Protein AF-A0A259D527-F1 (afdb_monomer_lite)

Sequence (284 aa):
MNPSAPEAPAMNPIEKALTARGVKLPPSPVSFNALLRDAGVAKSYVIAMTGRCGSTWLATSLSQIPTAGEPMEYFSEEGLKHYGTVPATGDFKEFIVSIIKAYKTGSTFGFKIDGLRLSWIERLLDFNTGSSDHFPSWVDMRRRNIVKQAMSFARAKKSGLWHLTEGVRPGIPSEDVEVTDESIWREIEAIMRSEIVLDLQHSGSGQNPLRLVYEDLLDSRDQVIFRVLHHVLGRIVPFEKIEDRTRKLQSKGMDPREIRFCAENIERLASVYRQRTSTAIVRS

Structure (mmCIF, N/CA/C/O backbone):
data_AF-A0A259D527-F1
#
_entry.id   AF-A0A259D527-F1
#
loop_
_atom_site.group_PDB
_atom_site.id
_atom_site.type_symbol
_atom_site.label_atom_id
_atom_site.label_alt_id
_atom_site.label_comp_id
_atom_site.label_asym_id
_atom_site.label_entity_id
_atom_site.label_seq_id
_atom_site.pdbx_PDB_ins_code
_atom_site.Cartn_x
_atom_site.Cartn_y
_atom_site.Cartn_z
_atom_site.occupancy
_atom_site.B_iso_or_equiv
_atom_site.auth_seq_id
_atom_site.auth_comp_id
_atom_site.auth_asym_id
_atom_site.auth_atom_id
_atom_site.pdbx_PDB_model_num
ATOM 1 N N . MET A 1 1 ? 32.702 6.657 34.980 1.00 43.84 1 MET A N 1
ATOM 2 C CA . MET A 1 1 ? 32.126 7.086 33.689 1.00 43.84 1 MET A CA 1
ATOM 3 C C . MET A 1 1 ? 30.758 6.444 33.589 1.00 43.84 1 MET A C 1
ATOM 5 O O . MET A 1 1 ? 30.697 5.223 33.579 1.00 43.84 1 MET A O 1
ATOM 9 N N . ASN A 1 2 ? 29.682 7.231 33.634 1.00 38.81 2 ASN A N 1
ATOM 10 C CA . ASN A 1 2 ? 28.346 6.691 33.384 1.00 38.81 2 ASN A CA 1
ATOM 11 C C . ASN A 1 2 ? 28.269 6.280 31.908 1.00 38.81 2 ASN A C 1
ATOM 13 O O . ASN A 1 2 ? 28.657 7.094 31.067 1.00 38.81 2 ASN A O 1
ATOM 17 N N . PRO A 1 3 ? 27.801 5.064 31.577 1.00 47.56 3 PRO A N 1
ATOM 18 C CA . PRO A 1 3 ? 27.471 4.746 30.200 1.00 47.56 3 PRO A CA 1
ATOM 19 C C . PRO A 1 3 ? 26.337 5.686 29.790 1.00 47.56 3 PRO A C 1
ATOM 21 O O . PRO A 1 3 ? 25.282 5.723 30.425 1.00 47.56 3 PRO A O 1
ATOM 24 N N . SER A 1 4 ? 26.598 6.511 28.782 1.00 47.75 4 SER A N 1
ATOM 25 C CA . SER A 1 4 ? 25.594 7.340 28.130 1.00 47.75 4 SER A CA 1
ATOM 26 C C . SER A 1 4 ? 24.418 6.445 27.748 1.00 47.75 4 SER A C 1
ATOM 28 O O . SER A 1 4 ? 24.609 5.402 27.120 1.00 47.75 4 SER A O 1
ATOM 30 N N . ALA A 1 5 ? 23.210 6.832 28.161 1.00 45.28 5 ALA A N 1
ATOM 31 C CA . ALA A 1 5 ? 21.996 6.173 27.706 1.00 45.28 5 ALA A CA 1
ATOM 32 C C . ALA A 1 5 ? 21.995 6.140 26.164 1.00 45.28 5 ALA A C 1
ATOM 34 O O . ALA A 1 5 ? 22.427 7.121 25.551 1.00 45.28 5 ALA A O 1
ATOM 35 N N . PRO A 1 6 ? 21.554 5.037 25.534 1.00 49.03 6 PRO A N 1
ATOM 36 C CA . PRO A 1 6 ? 21.468 4.973 24.083 1.00 49.03 6 PRO A CA 1
ATOM 37 C C . PRO A 1 6 ? 20.585 6.121 23.586 1.00 49.03 6 PRO A C 1
ATOM 39 O O . PRO A 1 6 ? 19.483 6.325 24.101 1.00 49.03 6 PRO A O 1
ATOM 42 N N . GLU A 1 7 ? 21.087 6.893 22.619 1.00 47.44 7 GLU A N 1
ATOM 43 C CA . GLU A 1 7 ? 20.298 7.932 21.960 1.00 47.44 7 GLU A CA 1
ATOM 44 C C . GLU A 1 7 ? 18.995 7.320 21.439 1.00 47.44 7 GLU A C 1
ATOM 46 O O . GLU A 1 7 ? 18.993 6.248 20.826 1.00 47.44 7 GLU A O 1
ATOM 51 N N . ALA A 1 8 ? 17.874 7.992 21.707 1.00 58.41 8 ALA A N 1
ATOM 52 C CA . ALA A 1 8 ? 16.587 7.556 21.194 1.00 58.41 8 ALA A CA 1
ATOM 53 C C . ALA A 1 8 ? 16.658 7.482 19.656 1.00 58.41 8 ALA A C 1
ATOM 55 O O . ALA A 1 8 ? 17.164 8.418 19.026 1.00 58.41 8 ALA A O 1
ATOM 56 N N . PRO A 1 9 ? 16.169 6.396 19.030 1.00 66.25 9 PRO A N 1
ATOM 57 C CA . PRO A 1 9 ? 16.246 6.247 17.586 1.00 66.25 9 PRO A CA 1
ATOM 58 C C . PRO A 1 9 ? 15.539 7.414 16.898 1.00 66.25 9 PRO A C 1
ATOM 60 O O . PRO A 1 9 ? 14.440 7.812 17.292 1.00 66.25 9 PRO A O 1
ATOM 63 N N . ALA A 1 10 ? 16.167 7.947 15.848 1.00 81.88 10 ALA A N 1
ATOM 64 C CA . ALA A 1 10 ? 15.621 9.065 15.095 1.00 81.88 10 ALA A CA 1
ATOM 65 C C . ALA A 1 10 ? 14.174 8.786 14.647 1.00 81.88 10 ALA A C 1
ATOM 67 O O . ALA A 1 10 ? 13.825 7.682 14.205 1.00 81.88 10 ALA A O 1
ATOM 68 N N . MET A 1 11 ? 13.338 9.818 14.766 1.00 86.69 11 MET A N 1
ATOM 69 C CA . MET A 1 11 ? 11.923 9.752 14.421 1.00 86.69 11 MET A CA 1
ATOM 70 C C . MET A 1 11 ? 11.745 9.503 12.919 1.00 86.69 11 MET A C 1
ATOM 72 O O . MET A 1 11 ? 12.324 10.217 12.086 1.00 86.69 11 MET A O 1
ATOM 76 N N . ASN A 1 12 ? 10.937 8.503 12.570 1.00 92.56 12 ASN A N 1
ATOM 77 C CA . ASN A 1 12 ? 10.674 8.151 11.176 1.00 92.56 12 ASN A CA 1
ATOM 78 C C . ASN A 1 12 ? 9.628 9.101 10.536 1.00 92.56 12 ASN A C 1
ATOM 80 O O . ASN A 1 12 ? 8.976 9.875 11.242 1.00 92.56 12 ASN A O 1
ATOM 84 N N . PRO A 1 13 ? 9.460 9.098 9.200 1.00 94.06 13 PRO A N 1
ATOM 85 C CA . PRO A 1 13 ? 8.533 10.010 8.522 1.00 94.06 13 PRO A CA 1
ATOM 86 C C . PRO A 1 13 ? 7.060 9.902 8.958 1.00 94.06 13 PRO A C 1
ATOM 88 O O . PRO A 1 13 ? 6.373 10.921 9.014 1.00 94.06 13 PRO A O 1
ATOM 91 N N . ILE A 1 14 ? 6.580 8.708 9.320 1.00 95.00 14 ILE A N 1
ATOM 92 C CA . ILE A 1 14 ? 5.208 8.485 9.809 1.00 95.00 14 ILE A CA 1
ATOM 93 C C . ILE A 1 14 ? 5.014 9.094 11.201 1.00 95.00 14 ILE A C 1
ATOM 95 O O . ILE A 1 14 ? 4.052 9.826 11.430 1.00 95.00 14 ILE A O 1
ATOM 99 N N . GLU A 1 15 ? 5.951 8.850 12.117 1.00 95.88 15 GLU A N 1
ATOM 100 C CA . GLU A 1 15 ? 5.942 9.432 13.466 1.00 95.88 15 GLU A CA 1
ATOM 101 C C . GLU A 1 15 ? 5.972 10.970 13.413 1.00 95.88 15 GLU A C 1
ATOM 103 O O . GLU A 1 15 ? 5.235 11.640 14.144 1.00 95.88 15 GLU A O 1
ATOM 108 N N . LYS A 1 16 ? 6.764 11.535 12.488 1.00 95.69 16 LYS A N 1
ATOM 109 C CA . LYS A 1 16 ? 6.789 12.980 12.213 1.00 95.69 16 LYS A CA 1
ATOM 110 C C . LYS A 1 16 ? 5.433 13.486 11.722 1.00 95.69 16 LYS A C 1
ATOM 112 O O . LYS A 1 16 ? 4.954 14.497 12.230 1.00 95.69 16 LYS A O 1
ATOM 117 N N . ALA A 1 17 ? 4.808 12.793 10.766 1.00 95.00 17 ALA A N 1
ATOM 118 C CA . ALA A 1 17 ? 3.510 13.184 10.212 1.00 95.00 17 ALA A CA 1
ATOM 119 C C . ALA A 1 17 ? 2.394 13.179 11.275 1.00 95.00 17 ALA A C 1
ATOM 121 O O . ALA A 1 17 ? 1.601 14.116 11.339 1.00 95.00 17 ALA A O 1
ATOM 122 N N . LEU A 1 18 ? 2.368 12.166 12.146 1.00 96.50 18 LEU A N 1
ATOM 123 C CA . LEU A 1 18 ? 1.417 12.065 13.259 1.00 96.50 18 LEU A CA 1
ATOM 124 C C . LEU A 1 18 ? 1.616 13.185 14.287 1.00 96.50 18 LEU A C 1
ATOM 126 O O . LEU A 1 18 ? 0.664 13.880 14.648 1.00 96.50 18 LEU A O 1
ATOM 130 N N . THR A 1 19 ? 2.861 13.403 14.712 1.00 96.19 19 THR A N 1
ATOM 131 C CA . THR A 1 19 ? 3.193 14.430 15.711 1.00 96.19 19 THR A CA 1
ATOM 132 C C . THR A 1 19 ? 2.876 15.832 15.192 1.00 96.19 19 THR A C 1
ATOM 134 O O . THR A 1 19 ? 2.328 16.651 15.927 1.00 96.19 19 THR A O 1
ATOM 137 N N . ALA A 1 20 ? 3.132 16.102 13.906 1.00 95.75 20 ALA A N 1
ATOM 138 C CA . ALA A 1 20 ? 2.793 17.374 13.266 1.00 95.75 20 ALA A CA 1
ATOM 139 C C . ALA A 1 20 ? 1.283 17.678 13.272 1.00 95.75 20 ALA A C 1
ATOM 141 O O . ALA A 1 20 ? 0.892 18.839 13.180 1.00 95.75 20 ALA A O 1
ATOM 142 N N . ARG A 1 21 ? 0.432 16.654 13.409 1.00 95.38 21 ARG A N 1
ATOM 143 C CA . ARG A 1 21 ? -1.022 16.802 13.565 1.00 95.38 21 ARG A CA 1
ATOM 144 C C . ARG A 1 21 ? -1.494 16.848 15.018 1.00 95.38 21 ARG A C 1
ATOM 146 O O . ARG A 1 21 ? -2.692 16.968 15.246 1.00 95.38 21 ARG A O 1
ATOM 153 N N . GLY A 1 22 ? -0.588 16.747 15.989 1.00 96.69 22 GLY A N 1
ATOM 154 C CA . GLY A 1 22 ? -0.928 16.711 17.413 1.00 96.69 22 GLY A CA 1
ATOM 155 C C . GLY A 1 22 ? -1.338 15.330 17.932 1.00 96.69 22 GLY A C 1
ATOM 156 O O . GLY A 1 22 ? -1.898 15.238 19.023 1.00 96.69 22 GLY A O 1
ATOM 157 N N . VAL A 1 23 ? -1.061 14.254 17.186 1.00 97.69 23 VAL A N 1
ATOM 158 C CA . VAL A 1 23 ? -1.270 12.883 17.673 1.00 97.69 23 VAL A CA 1
ATOM 159 C C . VAL A 1 23 ? -0.121 12.496 18.607 1.00 97.69 23 VAL A C 1
ATOM 161 O O . VAL A 1 23 ? 1.052 12.593 18.246 1.00 97.69 23 VAL A O 1
ATOM 164 N N . LYS A 1 24 ? -0.457 12.038 19.813 1.00 97.75 24 LYS A N 1
ATOM 165 C CA . LYS A 1 24 ? 0.486 11.544 20.820 1.00 97.75 24 LYS A CA 1
ATOM 166 C C . LYS A 1 24 ? 0.856 10.104 20.499 1.00 97.75 24 LYS A C 1
ATOM 168 O O . LYS A 1 24 ? -0.000 9.226 20.542 1.00 97.75 24 LYS A O 1
ATOM 173 N N . LEU A 1 25 ? 2.125 9.863 20.188 1.00 97.19 25 LEU A N 1
ATOM 174 C CA . LEU A 1 25 ? 2.609 8.527 19.848 1.00 97.19 25 LEU A CA 1
ATOM 175 C C . LEU A 1 25 ? 2.497 7.580 21.059 1.00 97.19 25 LEU A C 1
ATOM 177 O O . LEU A 1 25 ? 2.797 7.997 22.183 1.00 97.19 25 LEU A O 1
ATOM 181 N N . PRO A 1 26 ? 2.072 6.321 20.861 1.00 96.38 26 PRO A N 1
ATOM 182 C CA . PRO A 1 26 ? 2.016 5.349 21.940 1.00 96.38 26 PRO A CA 1
ATOM 183 C C . PRO A 1 26 ? 3.439 4.968 22.400 1.00 96.38 26 PRO A C 1
ATOM 185 O O . PRO A 1 26 ? 4.368 4.973 21.591 1.00 96.38 26 PRO A O 1
ATOM 188 N N . PRO A 1 27 ? 3.634 4.605 23.682 1.00 93.75 27 PRO A N 1
ATOM 189 C CA . PRO A 1 27 ? 4.947 4.213 24.209 1.00 93.75 27 PRO A CA 1
ATOM 190 C C . PRO A 1 27 ? 5.428 2.846 23.691 1.00 93.75 27 PRO A C 1
ATOM 192 O O . PRO A 1 27 ? 6.605 2.516 23.815 1.00 93.75 27 PRO A O 1
ATOM 195 N N . SER A 1 28 ? 4.521 2.043 23.135 1.00 94.25 28 SER A N 1
ATOM 196 C CA . SER A 1 28 ? 4.783 0.747 22.512 1.00 94.25 28 SER A CA 1
ATOM 197 C C . SER A 1 28 ? 3.765 0.489 21.391 1.00 94.25 28 SER A C 1
ATOM 199 O O . SER A 1 28 ? 2.696 1.111 21.398 1.00 94.25 28 SER A O 1
ATOM 201 N N . PRO A 1 29 ? 4.057 -0.418 20.438 1.00 94.81 29 PRO A N 1
ATOM 202 C CA . PRO A 1 29 ? 3.112 -0.769 19.386 1.00 94.81 29 PRO A CA 1
ATOM 203 C C . PRO A 1 29 ? 1.747 -1.195 19.942 1.00 94.81 29 PRO A C 1
ATOM 205 O O . PRO A 1 29 ? 1.653 -1.996 20.874 1.00 94.81 29 PRO A O 1
ATOM 208 N N . VAL A 1 30 ? 0.677 -0.653 19.364 1.00 94.69 30 VAL A N 1
ATOM 209 C CA . VAL A 1 30 ? -0.704 -0.999 19.715 1.00 94.69 30 VAL A CA 1
ATOM 210 C C . VAL A 1 30 ? -1.187 -2.125 18.807 1.00 94.69 30 VAL A C 1
ATOM 212 O O . VAL A 1 30 ? -1.044 -2.028 17.592 1.00 94.69 30 VAL A O 1
ATOM 215 N N . SER A 1 31 ? -1.818 -3.161 19.372 1.00 93.12 31 SER A N 1
ATOM 216 C CA . SER A 1 31 ? -2.427 -4.244 18.582 1.00 93.12 31 SER A CA 1
ATOM 217 C C . SER A 1 31 ? -3.450 -3.688 17.592 1.00 93.12 31 SER A C 1
ATOM 219 O O . SER A 1 31 ? -4.510 -3.189 17.982 1.00 93.12 31 SER A O 1
ATOM 221 N N . PHE A 1 32 ? -3.153 -3.811 16.301 1.00 93.12 32 PHE A N 1
ATOM 222 C CA . PHE A 1 32 ? -4.040 -3.365 15.234 1.00 93.12 32 PHE A CA 1
ATOM 223 C C . PHE A 1 32 ? -5.347 -4.168 15.227 1.00 93.12 32 PHE A C 1
ATOM 225 O O . PHE A 1 32 ? -6.428 -3.611 15.051 1.00 93.12 32 PHE A O 1
ATOM 232 N N . ASN A 1 33 ? -5.267 -5.464 15.539 1.00 90.19 33 ASN A N 1
ATOM 233 C CA . ASN A 1 33 ? -6.428 -6.346 15.644 1.00 90.19 33 ASN A CA 1
ATOM 234 C C . ASN A 1 33 ? -7.398 -5.939 16.755 1.00 90.19 33 ASN A C 1
ATOM 236 O O . ASN A 1 33 ? -8.610 -6.079 16.587 1.00 90.19 33 ASN A O 1
ATOM 240 N N . ALA A 1 34 ? -6.897 -5.412 17.876 1.00 91.31 34 ALA A N 1
ATOM 241 C CA . ALA A 1 34 ? -7.765 -4.845 18.905 1.00 91.31 34 ALA A CA 1
ATOM 242 C C . ALA A 1 34 ? -8.537 -3.629 18.367 1.00 91.31 34 ALA A C 1
ATOM 244 O O . ALA A 1 34 ? -9.757 -3.587 18.481 1.00 91.31 34 ALA A O 1
ATOM 245 N N . LEU A 1 35 ? -7.852 -2.709 17.677 1.00 94.69 35 LEU A N 1
ATOM 246 C CA . LEU A 1 35 ? -8.478 -1.509 17.106 1.00 94.69 35 LEU A CA 1
ATOM 247 C C . LEU A 1 35 ? -9.533 -1.841 16.041 1.00 94.69 35 LEU A C 1
ATOM 249 O O . LEU A 1 35 ? -10.573 -1.189 15.965 1.00 94.69 35 LEU A O 1
ATOM 253 N N . LEU A 1 36 ? -9.290 -2.871 15.228 1.00 94.12 36 LEU A N 1
ATOM 254 C CA . LEU A 1 36 ? -10.259 -3.364 14.250 1.00 94.12 36 LEU A CA 1
ATOM 255 C C . LEU A 1 36 ? -11.517 -3.920 14.928 1.00 94.12 36 LEU A C 1
ATOM 257 O O . LEU A 1 36 ? -12.629 -3.578 14.519 1.00 94.12 36 LEU A O 1
ATOM 261 N N . ARG A 1 37 ? -11.360 -4.723 15.990 1.00 91.31 37 ARG A N 1
ATOM 262 C CA . ARG A 1 37 ? -12.491 -5.241 16.777 1.00 91.31 37 ARG A CA 1
ATOM 263 C C . ARG A 1 37 ? -13.297 -4.112 17.415 1.00 91.31 37 ARG A C 1
ATOM 265 O O . ARG A 1 37 ? -14.517 -4.095 17.270 1.00 91.31 37 ARG A O 1
ATOM 272 N N . ASP A 1 38 ? -12.624 -3.133 18.014 1.00 92.12 38 ASP A N 1
ATOM 273 C CA . ASP A 1 38 ? -13.261 -1.954 18.621 1.00 92.12 38 ASP A CA 1
ATOM 274 C C . ASP A 1 38 ? -14.041 -1.116 17.588 1.00 92.12 38 ASP A C 1
ATOM 276 O O . ASP A 1 38 ? -15.035 -0.457 17.904 1.00 92.12 38 ASP A O 1
ATOM 280 N N . ALA A 1 39 ? -13.619 -1.157 16.322 1.00 95.56 39 ALA A N 1
ATOM 281 C CA . ALA A 1 39 ? -14.293 -0.502 15.206 1.00 95.56 39 ALA A CA 1
ATOM 282 C C . ALA A 1 39 ? -15.392 -1.358 14.537 1.00 95.56 39 ALA A C 1
ATOM 284 O O . ALA A 1 39 ? -16.008 -0.907 13.564 1.00 95.56 39 ALA A O 1
ATOM 285 N N . GLY A 1 40 ? -15.662 -2.571 15.035 1.00 94.62 40 GLY A N 1
ATOM 286 C CA . GLY A 1 40 ? -16.662 -3.483 14.471 1.00 94.62 40 GLY A CA 1
ATOM 287 C C . GLY A 1 40 ? -16.263 -4.058 13.109 1.00 94.62 40 GLY A C 1
ATOM 288 O O . GLY A 1 40 ? -17.110 -4.229 12.228 1.00 94.62 40 GLY A O 1
ATOM 289 N N . VAL A 1 41 ? -14.967 -4.293 12.900 1.00 94.56 41 VAL A N 1
ATOM 290 C CA . VAL A 1 41 ? -14.423 -4.919 11.692 1.00 94.56 41 VAL A CA 1
ATOM 291 C C . VAL A 1 41 ? -14.327 -6.432 11.896 1.00 94.56 41 VAL A C 1
ATOM 293 O O . VAL A 1 41 ? -13.738 -6.899 12.865 1.00 94.56 41 VAL A O 1
ATOM 296 N N . ALA A 1 42 ? -14.893 -7.197 10.961 1.00 92.19 42 ALA A N 1
ATOM 297 C CA . ALA A 1 42 ? -14.866 -8.664 10.958 1.00 92.19 42 ALA A CA 1
ATOM 298 C C . ALA A 1 42 ? -13.926 -9.239 9.889 1.00 92.19 42 ALA A C 1
ATOM 300 O O . ALA A 1 42 ? -13.438 -10.359 10.022 1.00 92.19 42 ALA A O 1
ATOM 301 N N . LYS A 1 43 ? -13.695 -8.484 8.811 1.00 93.12 43 LYS A N 1
ATOM 302 C CA . LYS A 1 43 ? -12.743 -8.785 7.740 1.00 93.12 43 LYS A CA 1
ATOM 303 C C . LYS A 1 43 ? -11.950 -7.531 7.458 1.00 93.12 43 LYS A C 1
ATOM 305 O O . LYS A 1 43 ? -12.442 -6.423 7.588 1.00 93.12 43 LYS A O 1
ATOM 310 N N . SER A 1 44 ? -10.729 -7.658 7.018 1.00 94.44 44 SER A N 1
ATOM 311 C CA . SER A 1 44 ? -9.941 -6.510 6.600 1.00 94.44 44 SER A CA 1
ATOM 312 C C . SER A 1 44 ? -8.840 -7.034 5.664 1.00 94.44 44 SER A C 1
ATOM 314 O O . SER A 1 44 ? -8.849 -8.215 5.326 1.00 94.44 44 SER A O 1
ATOM 316 N N . TYR A 1 45 ? -7.920 -6.224 5.165 1.00 95.31 45 TYR A N 1
ATOM 317 C CA . TYR A 1 45 ? -6.766 -6.744 4.429 1.00 95.31 45 TYR A CA 1
ATOM 318 C C . TYR A 1 45 ? -5.732 -5.655 4.206 1.00 95.31 45 TYR A C 1
ATOM 320 O O . TYR A 1 45 ? -6.044 -4.461 4.254 1.00 95.31 45 TYR A O 1
ATOM 328 N N . VAL A 1 46 ? -4.514 -6.092 3.902 1.00 95.88 46 VAL A N 1
ATOM 329 C CA . VAL A 1 46 ? -3.432 -5.226 3.441 1.00 95.88 46 VAL A CA 1
ATOM 330 C C . VAL A 1 46 ? -3.123 -5.549 1.988 1.00 95.88 46 VAL A C 1
ATOM 332 O O . VAL A 1 46 ? -2.776 -6.683 1.663 1.00 95.88 46 VAL A O 1
ATOM 335 N N . ILE A 1 47 ? -3.202 -4.552 1.109 1.00 97.69 47 ILE A N 1
ATOM 336 C CA . ILE A 1 47 ? -2.563 -4.613 -0.206 1.00 97.69 47 ILE A CA 1
ATOM 337 C C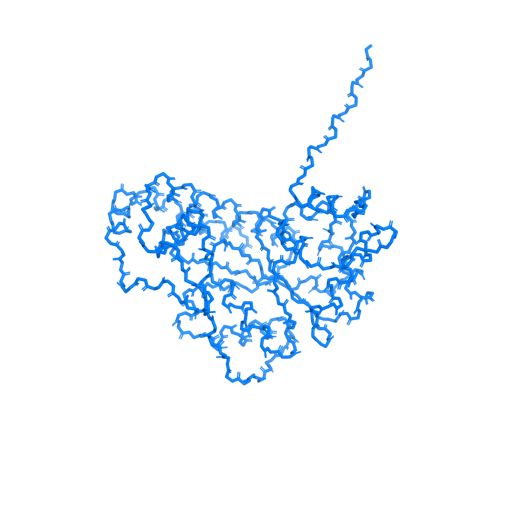 . ILE A 1 47 ? -1.100 -4.200 -0.011 1.00 97.69 47 ILE A C 1
ATOM 339 O O . ILE A 1 47 ? -0.762 -3.012 -0.059 1.00 97.69 47 ILE A O 1
ATOM 343 N N . ALA A 1 48 ? -0.246 -5.189 0.242 1.00 95.88 48 ALA A N 1
ATOM 344 C CA . ALA A 1 48 ? 1.200 -5.031 0.239 1.00 95.88 48 ALA A CA 1
ATOM 345 C C . ALA A 1 48 ? 1.656 -4.749 -1.194 1.00 95.88 48 ALA A C 1
ATOM 347 O O . ALA A 1 48 ? 1.294 -5.461 -2.132 1.00 95.88 48 ALA A O 1
ATOM 348 N N . MET A 1 49 ? 2.392 -3.661 -1.389 1.00 95.75 49 MET A N 1
ATOM 349 C CA . MET A 1 49 ? 2.678 -3.173 -2.732 1.00 95.75 49 MET A CA 1
ATOM 350 C C . MET A 1 49 ? 4.058 -2.548 -2.856 1.00 95.75 49 MET A C 1
ATOM 352 O O . MET A 1 49 ? 4.685 -2.138 -1.890 1.00 95.75 49 MET A O 1
ATOM 356 N N . THR A 1 50 ? 4.513 -2.424 -4.095 1.00 92.75 50 THR A N 1
ATOM 357 C CA . THR A 1 50 ? 5.616 -1.533 -4.451 1.00 92.75 50 THR A CA 1
ATOM 358 C C . THR A 1 50 ? 5.106 -0.421 -5.359 1.00 92.75 50 THR A C 1
ATOM 360 O O . THR A 1 50 ? 4.087 -0.563 -6.045 1.00 92.75 50 THR A O 1
ATOM 363 N N . GLY A 1 51 ? 5.801 0.716 -5.394 1.00 88.62 51 GLY A N 1
ATOM 364 C CA . GLY A 1 51 ? 5.392 1.826 -6.253 1.00 88.62 51 GLY A CA 1
ATOM 365 C C . GLY A 1 51 ? 5.258 1.381 -7.713 1.00 88.62 51 GLY A C 1
ATOM 366 O O . GLY A 1 51 ? 6.123 0.695 -8.254 1.00 88.62 51 GLY A O 1
ATOM 367 N N . ARG A 1 52 ? 4.151 1.766 -8.361 1.00 90.56 52 ARG A N 1
ATOM 368 C CA . ARG A 1 52 ? 3.869 1.492 -9.788 1.00 90.56 52 ARG A CA 1
ATOM 369 C C . ARG A 1 52 ? 3.678 0.010 -10.165 1.00 90.56 52 ARG A C 1
ATOM 371 O O . ARG A 1 52 ? 3.836 -0.349 -11.336 1.00 90.56 52 ARG A O 1
ATOM 378 N N . CYS A 1 53 ? 3.249 -0.825 -9.218 1.00 93.56 53 CYS A N 1
ATOM 379 C CA . CYS A 1 53 ? 2.855 -2.218 -9.471 1.00 93.56 53 CYS A CA 1
ATOM 380 C C . CYS A 1 53 ? 1.382 -2.403 -9.896 1.00 93.56 53 CYS A C 1
ATOM 382 O O . CYS A 1 53 ? 0.962 -3.519 -10.155 1.00 93.56 53 CYS A O 1
ATOM 384 N N . GLY A 1 54 ? 0.580 -1.333 -9.973 1.00 92.81 54 GLY A N 1
ATOM 385 C CA . GLY A 1 54 ? -0.859 -1.418 -10.284 1.00 92.81 54 GLY A CA 1
ATOM 386 C C . GLY A 1 54 ? -1.785 -1.472 -9.064 1.00 92.81 54 GLY A C 1
ATOM 387 O O . GLY A 1 54 ? -3.000 -1.502 -9.240 1.00 92.81 54 GLY A O 1
ATOM 388 N N . SER A 1 55 ? -1.239 -1.391 -7.847 1.00 94.69 55 SER A N 1
ATOM 389 C CA . SER A 1 55 ? -2.009 -1.350 -6.594 1.00 94.69 55 SER A CA 1
ATOM 390 C C . SER A 1 55 ? -3.070 -0.247 -6.551 1.00 94.69 55 SER A C 1
ATOM 392 O O . SER A 1 55 ? -4.127 -0.464 -5.973 1.00 94.69 55 SER A O 1
ATOM 394 N N . THR A 1 56 ? -2.848 0.914 -7.183 1.00 92.88 56 THR A N 1
ATOM 395 C CA . THR A 1 56 ? -3.885 1.959 -7.255 1.00 92.88 56 THR A CA 1
ATOM 396 C C . THR A 1 56 ? -5.104 1.515 -8.044 1.00 92.88 56 THR A C 1
ATOM 398 O O . THR A 1 56 ? -6.200 1.702 -7.542 1.00 92.88 56 THR A O 1
ATOM 401 N N . TRP A 1 57 ? -4.933 0.903 -9.223 1.00 93.25 57 TRP A N 1
ATOM 402 C CA . TRP A 1 57 ? -6.077 0.399 -9.991 1.00 93.25 57 TRP A CA 1
ATOM 403 C C . TRP A 1 57 ? -6.858 -0.634 -9.177 1.00 93.25 57 TRP A C 1
ATOM 405 O O . TRP A 1 57 ? -8.083 -0.552 -9.094 1.00 93.25 57 TRP A O 1
ATOM 415 N N . LEU A 1 58 ? -6.142 -1.561 -8.530 1.00 95.69 58 LEU A N 1
ATOM 416 C CA . LEU A 1 58 ? -6.760 -2.588 -7.696 1.00 95.69 58 LEU A CA 1
ATOM 417 C C . LEU A 1 58 ? -7.553 -1.951 -6.550 1.00 95.69 58 LEU A C 1
ATOM 419 O O . LEU A 1 58 ? -8.725 -2.261 -6.364 1.00 95.69 58 LEU A O 1
ATOM 423 N N . ALA A 1 59 ? -6.940 -1.008 -5.837 1.00 95.94 59 ALA A N 1
ATOM 424 C CA . ALA A 1 59 ? -7.570 -0.308 -4.730 1.00 95.94 59 ALA A CA 1
ATOM 425 C C . ALA A 1 59 ? -8.829 0.470 -5.141 1.00 95.94 59 ALA A C 1
ATOM 427 O O . ALA A 1 59 ? -9.873 0.317 -4.515 1.00 95.94 59 ALA A O 1
ATOM 428 N N . THR A 1 60 ? -8.751 1.252 -6.222 1.00 94.12 60 THR A N 1
ATOM 429 C CA . THR A 1 60 ? -9.894 2.022 -6.744 1.00 94.12 60 THR A CA 1
ATOM 430 C C . THR A 1 60 ? -10.996 1.138 -7.319 1.00 94.12 60 THR A C 1
ATOM 432 O O . THR A 1 60 ? -12.137 1.572 -7.433 1.00 94.12 60 THR A O 1
ATOM 435 N N . SER A 1 61 ? -10.660 -0.086 -7.733 1.00 94.56 61 SER A N 1
ATOM 436 C CA . SER A 1 61 ? -11.646 -1.068 -8.189 1.00 94.56 61 SER A CA 1
ATOM 437 C C . SER A 1 61 ? -12.370 -1.684 -6.995 1.00 94.56 61 SER A C 1
ATOM 439 O O . SER A 1 61 ? -13.592 -1.752 -6.984 1.00 94.56 61 SER A O 1
ATOM 441 N N . LEU A 1 62 ? -11.628 -2.067 -5.952 1.00 95.62 62 LEU A N 1
ATOM 442 C CA . LEU A 1 62 ? -12.199 -2.616 -4.721 1.00 95.62 62 LEU A CA 1
ATOM 443 C C . LEU A 1 62 ? -13.078 -1.596 -3.987 1.00 95.62 62 LEU A C 1
ATOM 445 O O . LEU A 1 62 ? -14.135 -1.976 -3.502 1.00 95.62 62 LEU A O 1
ATOM 449 N N . SER A 1 63 ? -12.721 -0.307 -3.980 1.00 95.38 63 SER A N 1
ATOM 450 C CA . SER A 1 63 ? -13.540 0.741 -3.348 1.00 95.38 63 SER A CA 1
ATOM 451 C C . SER A 1 63 ? -14.912 0.945 -4.003 1.00 95.38 63 SER A C 1
ATOM 453 O O . SER A 1 63 ? -15.785 1.564 -3.407 1.00 95.38 63 SER A O 1
ATOM 455 N N . GLN A 1 64 ? -15.120 0.450 -5.227 1.00 94.19 64 GLN A N 1
ATOM 456 C CA . GLN A 1 64 ? -16.432 0.470 -5.888 1.00 94.19 64 GLN A CA 1
ATOM 457 C C . GLN A 1 64 ? -17.337 -0.679 -5.416 1.00 94.19 64 GLN A C 1
ATOM 459 O O . GLN A 1 64 ? -18.521 -0.701 -5.738 1.00 94.19 64 GLN A O 1
ATOM 464 N N . ILE A 1 65 ? -16.799 -1.638 -4.655 1.00 94.19 65 ILE A N 1
ATOM 465 C CA . ILE A 1 65 ? -17.509 -2.835 -4.208 1.00 94.19 65 ILE A CA 1
ATOM 466 C C . ILE A 1 65 ? -17.941 -2.633 -2.747 1.00 94.19 65 ILE A C 1
ATOM 468 O O . ILE A 1 65 ? -17.086 -2.621 -1.857 1.00 94.19 65 ILE A O 1
ATOM 472 N N . PRO A 1 66 ? -19.253 -2.556 -2.444 1.00 92.56 66 PRO A N 1
ATOM 473 C CA . PRO A 1 66 ? -19.751 -2.179 -1.116 1.00 92.56 66 PRO A CA 1
ATOM 474 C C . PRO A 1 66 ? -19.294 -3.063 0.050 1.00 92.56 66 PRO A C 1
ATOM 476 O O . PRO A 1 66 ? -19.405 -2.661 1.204 1.00 92.56 66 PRO A O 1
ATOM 479 N N . THR A 1 67 ? -18.781 -4.267 -0.201 1.00 92.94 67 THR A N 1
ATOM 480 C CA . THR A 1 67 ? -18.320 -5.203 0.841 1.00 92.94 67 THR A CA 1
ATOM 481 C C . THR A 1 67 ? -16.799 -5.302 0.961 1.00 92.94 67 THR A C 1
ATOM 483 O O . THR A 1 67 ? -16.317 -6.122 1.745 1.00 92.94 67 THR A O 1
ATOM 486 N N . ALA A 1 68 ? -16.039 -4.534 0.177 1.00 94.75 68 ALA A N 1
ATOM 487 C CA . ALA A 1 68 ? -14.586 -4.659 0.083 1.00 94.75 68 ALA A CA 1
ATOM 488 C C . ALA A 1 68 ? -13.810 -3.570 0.844 1.00 94.75 68 ALA A C 1
ATOM 490 O O . ALA A 1 68 ? -12.584 -3.612 0.859 1.00 94.75 68 ALA A O 1
ATOM 491 N N . GLY A 1 69 ? -14.475 -2.625 1.506 1.00 95.31 69 GLY A N 1
ATOM 492 C CA . GLY A 1 69 ? -13.825 -1.457 2.099 1.00 95.31 69 GLY A CA 1
ATOM 493 C C . GLY A 1 69 ? -13.265 -0.499 1.044 1.00 95.31 69 GLY A C 1
ATOM 494 O O . GLY A 1 69 ? -13.365 -0.736 -0.158 1.00 95.31 69 GLY A O 1
ATOM 495 N N . GLU A 1 70 ? -12.614 0.566 1.500 1.00 97.19 70 GLU A N 1
ATOM 496 C CA . GLU A 1 70 ? -11.919 1.510 0.624 1.00 97.19 70 GLU A CA 1
ATOM 497 C C . GLU A 1 70 ? -10.405 1.398 0.856 1.00 97.19 70 GLU A C 1
ATOM 499 O O . GLU A 1 70 ? -9.882 2.015 1.773 1.00 97.19 70 GLU A O 1
ATOM 504 N N . PRO A 1 71 ? -9.646 0.579 0.112 1.00 97.25 71 PRO A N 1
ATOM 505 C CA . PRO A 1 71 ? -8.237 0.327 0.433 1.00 97.25 71 PRO A CA 1
ATOM 506 C C . PRO A 1 71 ? -7.275 1.418 -0.070 1.00 97.25 71 PRO A C 1
ATOM 508 O O . PRO A 1 71 ? -6.599 1.250 -1.084 1.00 97.25 71 PRO A O 1
ATOM 511 N N . MET A 1 72 ? -7.144 2.525 0.662 1.00 96.00 72 MET A N 1
ATOM 512 C CA . MET A 1 72 ? -6.223 3.625 0.322 1.00 96.00 72 MET A CA 1
ATOM 513 C C . MET A 1 72 ? -4.923 3.601 1.153 1.00 96.00 72 MET A C 1
ATOM 515 O O . MET A 1 72 ? -4.731 2.752 2.024 1.00 96.00 72 MET A O 1
ATOM 519 N N . GLU A 1 73 ? -3.985 4.515 0.862 1.00 95.94 73 GLU A N 1
ATOM 520 C CA . GLU A 1 73 ? -2.701 4.672 1.585 1.00 95.94 73 GLU A CA 1
ATOM 521 C C . GLU A 1 73 ? -2.869 5.457 2.895 1.00 95.94 73 GLU A C 1
ATOM 523 O O . GLU A 1 73 ? -2.224 6.487 3.097 1.00 95.94 73 GLU A O 1
ATOM 528 N N . TYR A 1 74 ? -3.738 4.988 3.796 1.00 97.56 74 TYR A N 1
ATOM 529 C CA . TYR A 1 74 ? -4.039 5.687 5.054 1.00 97.56 74 TYR A CA 1
ATOM 530 C C . TYR A 1 74 ? -2.810 5.935 5.927 1.00 97.56 74 TYR A C 1
ATOM 532 O O . TYR A 1 74 ? -2.699 6.987 6.549 1.00 97.56 74 TYR A O 1
ATOM 540 N N . PHE A 1 75 ? -1.877 4.983 5.935 1.00 96.00 75 PHE A N 1
ATOM 541 C CA . PHE A 1 75 ? -0.673 5.000 6.767 1.00 96.00 75 PHE A CA 1
ATOM 542 C C . PHE A 1 75 ? 0.581 5.436 5.992 1.00 96.00 75 PHE A C 1
ATOM 544 O O . PHE A 1 75 ? 1.691 5.025 6.313 1.00 96.00 75 PHE A O 1
ATOM 551 N N . SER A 1 76 ? 0.415 6.251 4.948 1.00 93.81 76 SER A N 1
ATOM 552 C CA . SER A 1 76 ? 1.523 6.983 4.320 1.00 93.81 76 SER A CA 1
ATOM 553 C C . SER A 1 76 ? 1.687 8.363 4.950 1.00 93.81 76 SER A C 1
ATOM 555 O O . SER A 1 76 ? 0.770 8.869 5.589 1.00 93.81 76 SER A O 1
ATOM 557 N N . GLU A 1 77 ? 2.831 9.012 4.754 1.00 91.56 77 GLU A N 1
ATOM 558 C CA . GLU A 1 77 ? 3.064 10.365 5.266 1.00 91.56 77 GLU A CA 1
ATOM 559 C C . GLU A 1 77 ? 2.052 11.367 4.707 1.00 91.56 77 GLU A C 1
ATOM 561 O O . GLU A 1 77 ? 1.584 12.232 5.439 1.00 91.56 77 GLU A O 1
ATOM 566 N N . GLU A 1 78 ? 1.687 11.239 3.428 1.00 89.88 78 GLU A N 1
ATOM 567 C CA . GLU A 1 78 ? 0.634 12.060 2.822 1.00 89.88 78 GLU A CA 1
ATOM 568 C C . GLU A 1 78 ? -0.755 11.632 3.298 1.00 89.88 78 GLU A C 1
ATOM 570 O O . GLU A 1 78 ? -1.574 12.472 3.660 1.00 89.88 78 GLU A O 1
ATOM 575 N N . GLY A 1 79 ? -1.024 10.328 3.378 1.00 93.00 79 GLY A N 1
ATOM 576 C CA . GLY A 1 79 ? -2.300 9.817 3.871 1.00 93.00 79 GLY A CA 1
ATOM 577 C C . GLY A 1 79 ? -2.604 10.296 5.285 1.00 93.00 79 GLY A C 1
ATOM 578 O O . GLY A 1 79 ? -3.689 10.804 5.551 1.00 93.00 79 GLY A O 1
ATOM 579 N N . LEU A 1 80 ? -1.616 10.249 6.172 1.00 93.94 80 LEU A N 1
ATOM 580 C CA . LEU A 1 80 ? -1.745 10.706 7.548 1.00 93.94 80 LEU A CA 1
ATOM 581 C C . LEU A 1 80 ? -1.956 12.213 7.666 1.00 93.94 80 LEU A C 1
ATOM 583 O O . LEU A 1 80 ? -2.391 12.640 8.726 1.00 93.94 80 LEU A O 1
ATOM 587 N N . LYS A 1 81 ? -1.714 13.024 6.628 1.00 90.19 81 LYS A N 1
ATOM 588 C CA . LYS A 1 81 ? -2.106 14.447 6.610 1.00 90.19 81 LYS A CA 1
ATOM 589 C C . LYS A 1 81 ? -3.594 14.642 6.335 1.00 90.19 81 LYS A C 1
ATOM 591 O O . LYS A 1 81 ? -4.174 15.612 6.817 1.00 90.19 81 LYS A O 1
ATOM 596 N N . HIS A 1 82 ? -4.201 13.736 5.571 1.00 91.81 82 HIS A N 1
ATOM 597 C CA . HIS A 1 82 ? -5.551 13.895 5.025 1.00 91.81 82 HIS A CA 1
ATOM 598 C C . HIS A 1 82 ? -6.602 13.008 5.698 1.00 91.81 82 HIS A C 1
ATOM 600 O O . HIS A 1 82 ? -7.774 13.372 5.738 1.00 91.81 82 HIS A O 1
ATOM 606 N N . TYR A 1 83 ? -6.199 11.859 6.239 1.00 95.62 83 TYR A N 1
ATOM 607 C CA . TYR A 1 83 ? -7.101 10.856 6.792 1.00 95.62 83 TYR A CA 1
ATOM 608 C C . TYR A 1 83 ? -7.102 10.849 8.316 1.00 95.62 83 TYR A C 1
ATOM 610 O O . TYR A 1 83 ? -6.088 11.116 8.956 1.00 95.62 83 TYR A O 1
ATOM 618 N N . GLY A 1 84 ? -8.246 10.501 8.898 1.00 94.69 84 GLY A N 1
ATOM 619 C CA . GLY A 1 84 ? -8.423 10.422 10.343 1.00 94.69 84 GLY A CA 1
ATOM 620 C C . GLY A 1 84 ? -8.683 11.776 10.996 1.00 94.69 84 GLY A C 1
ATOM 621 O O . GLY A 1 84 ? -8.210 12.830 10.555 1.00 94.69 84 GLY A O 1
ATOM 622 N N . THR A 1 85 ? -9.440 11.729 12.082 1.00 96.38 85 THR A N 1
ATOM 623 C CA . THR A 1 85 ? -9.765 12.871 12.930 1.00 96.38 85 THR A CA 1
ATOM 624 C C . THR A 1 85 ? -8.873 12.821 14.158 1.00 96.38 85 THR A C 1
ATOM 626 O O . THR A 1 85 ? -8.838 11.814 14.861 1.00 96.38 85 THR A O 1
ATOM 629 N N . VAL A 1 86 ? -8.144 13.906 14.423 1.00 95.44 86 VAL A N 1
ATOM 630 C CA . VAL A 1 86 ? -7.345 14.020 15.647 1.00 95.44 86 VAL A CA 1
ATOM 631 C C . VAL A 1 86 ? -8.298 14.342 16.799 1.00 95.44 86 VAL A C 1
ATOM 633 O O . VAL A 1 86 ? -8.957 15.385 16.745 1.00 95.44 86 VAL A O 1
ATOM 636 N N . PRO A 1 87 ? -8.422 13.472 17.814 1.00 93.06 87 PRO A N 1
ATOM 637 C CA . PRO A 1 87 ? -9.259 13.763 18.972 1.00 93.06 87 PRO A CA 1
ATOM 638 C C . PRO A 1 87 ? -8.643 14.894 19.803 1.00 93.06 87 PRO A C 1
ATOM 640 O O . PRO A 1 87 ? -7.431 15.108 19.776 1.00 93.06 87 PRO A O 1
ATOM 643 N N . ALA A 1 88 ? -9.451 15.584 20.610 1.00 94.25 88 ALA A N 1
ATOM 644 C CA . ALA A 1 88 ? -8.964 16.662 21.482 1.00 94.25 88 ALA A CA 1
ATOM 645 C C . ALA A 1 88 ? -7.873 16.193 22.468 1.00 94.25 88 ALA A C 1
ATOM 647 O O . ALA A 1 88 ? -7.002 16.962 22.868 1.00 94.25 88 ALA A O 1
ATOM 648 N N . THR A 1 89 ? -7.901 14.913 22.842 1.00 94.62 89 THR A N 1
ATOM 649 C CA . THR A 1 89 ? -6.906 14.260 23.703 1.00 94.62 89 THR A CA 1
ATOM 650 C C . THR A 1 89 ? -5.562 14.036 23.002 1.00 94.62 89 THR A C 1
ATOM 652 O O . THR A 1 89 ? -4.541 13.876 23.682 1.00 94.62 89 THR A O 1
ATOM 655 N N . GLY A 1 90 ? -5.552 14.028 21.664 1.00 95.69 90 GLY A N 1
ATOM 656 C CA . GLY A 1 90 ? -4.440 13.594 20.822 1.00 95.69 90 GLY A CA 1
ATOM 657 C C . GLY A 1 90 ? -4.211 12.079 20.831 1.00 95.69 90 GLY A C 1
ATOM 658 O O . GLY A 1 90 ? -3.152 11.643 20.394 1.00 95.69 90 GLY A O 1
ATOM 659 N N . ASP A 1 91 ? -5.137 11.273 21.360 1.00 97.62 91 ASP A N 1
ATOM 660 C CA . ASP A 1 91 ? -4.947 9.828 21.497 1.00 97.62 91 ASP A CA 1
ATOM 661 C C . ASP A 1 91 ? -4.755 9.116 20.143 1.00 97.62 91 ASP A C 1
ATOM 663 O O . ASP A 1 91 ? -5.534 9.273 19.198 1.00 97.62 91 ASP A O 1
ATOM 667 N N . PHE A 1 92 ? -3.695 8.309 20.058 1.00 98.00 92 PHE A N 1
ATOM 668 C CA . PHE A 1 92 ? -3.342 7.571 18.848 1.00 98.00 92 PHE A CA 1
ATOM 669 C C . PHE A 1 92 ? -4.354 6.478 18.497 1.00 98.00 92 PHE A C 1
ATOM 671 O O . PHE A 1 92 ? -4.653 6.287 17.320 1.00 98.00 92 PHE A O 1
ATOM 678 N N . LYS A 1 93 ? -4.904 5.760 19.483 1.00 98.00 93 LYS A N 1
ATOM 679 C CA . LYS A 1 93 ? -5.847 4.664 19.217 1.00 98.00 93 LYS A CA 1
ATOM 680 C C . LYS A 1 93 ? -7.142 5.213 18.639 1.00 98.00 93 LYS A C 1
ATOM 682 O O . LYS A 1 93 ? -7.613 4.708 17.624 1.00 98.00 93 LYS A O 1
ATOM 687 N N . GLU A 1 94 ? -7.669 6.279 19.233 1.00 98.00 94 GLU A N 1
ATOM 688 C CA . GLU A 1 94 ? -8.839 7.002 18.732 1.00 98.00 94 GLU A CA 1
ATOM 689 C C . GLU A 1 94 ? -8.607 7.545 17.316 1.00 98.00 94 GLU A C 1
ATOM 691 O O . GLU A 1 94 ? -9.473 7.390 16.450 1.00 98.00 94 GLU A O 1
ATOM 696 N N . PHE A 1 95 ? -7.420 8.101 17.041 1.00 98.19 95 PHE A N 1
ATOM 697 C CA . PHE A 1 95 ? -7.045 8.542 15.698 1.00 98.19 95 PHE A CA 1
ATOM 698 C C . PHE A 1 95 ? -7.099 7.390 14.679 1.00 98.19 95 PHE A C 1
ATOM 700 O O . PHE A 1 95 ? -7.754 7.515 13.643 1.00 98.19 95 PHE A O 1
ATOM 707 N N . ILE A 1 96 ? -6.480 6.243 14.971 1.00 98.12 96 ILE A N 1
ATOM 708 C CA . ILE A 1 96 ? -6.494 5.080 14.069 1.00 98.12 96 ILE A CA 1
ATOM 709 C C . ILE A 1 96 ? -7.913 4.513 13.908 1.00 98.12 96 ILE A C 1
ATOM 711 O O . ILE A 1 96 ? -8.343 4.234 12.788 1.00 98.12 96 ILE A O 1
ATOM 715 N N . VAL A 1 97 ? -8.684 4.405 14.994 1.00 98.12 97 VAL A N 1
ATOM 716 C CA . VAL A 1 97 ? -10.087 3.961 14.952 1.00 98.12 97 VAL A CA 1
ATOM 717 C C . VAL A 1 97 ? -10.944 4.901 14.101 1.00 98.12 97 VAL A C 1
ATOM 719 O O . VAL A 1 97 ? -11.839 4.429 13.399 1.00 98.12 97 VAL A O 1
ATOM 722 N N . SER A 1 98 ? -10.664 6.209 14.096 1.00 98.00 98 SER A N 1
ATOM 723 C CA . SER A 1 98 ? -11.376 7.164 13.237 1.00 98.00 98 SER A CA 1
ATOM 724 C C . SER A 1 98 ? -11.162 6.879 11.745 1.00 98.00 98 SER A C 1
ATOM 726 O O . SER A 1 98 ? -12.120 6.929 10.976 1.00 98.00 98 SER A O 1
ATOM 728 N N . ILE A 1 99 ? -9.943 6.492 11.342 1.00 98.25 99 ILE A N 1
ATOM 729 C CA . ILE A 1 99 ? -9.638 6.062 9.969 1.00 98.25 99 ILE A CA 1
ATOM 730 C C . ILE A 1 99 ? -10.426 4.792 9.646 1.00 98.25 99 ILE A C 1
ATOM 732 O O . ILE A 1 99 ? -11.125 4.736 8.636 1.00 98.25 99 ILE A O 1
ATOM 736 N N . ILE A 1 100 ? -10.358 3.784 10.520 1.00 98.19 100 ILE A N 1
ATOM 737 C CA . ILE A 1 100 ? -11.034 2.500 10.298 1.00 98.19 100 ILE A CA 1
ATOM 738 C C . ILE A 1 100 ? -12.545 2.704 10.136 1.00 98.19 100 ILE A C 1
ATOM 740 O O . ILE A 1 100 ? -13.147 2.170 9.208 1.00 98.19 100 ILE A O 1
ATOM 744 N N . LYS A 1 101 ? -13.171 3.498 11.011 1.00 97.62 101 LYS A N 1
ATOM 745 C CA . LYS A 1 101 ? -14.615 3.764 10.960 1.00 97.62 101 LYS A CA 1
ATOM 746 C C . LYS A 1 101 ? -15.034 4.545 9.717 1.00 97.62 101 LYS A C 1
ATOM 748 O O . LYS A 1 101 ? -16.113 4.270 9.203 1.00 97.62 101 LYS A O 1
ATOM 753 N N . ALA A 1 102 ? -14.211 5.485 9.254 1.00 97.50 102 ALA A N 1
ATOM 754 C CA . ALA A 1 102 ? -14.516 6.300 8.082 1.00 97.50 102 ALA A CA 1
ATOM 755 C C . ALA A 1 102 ? -14.439 5.513 6.765 1.00 97.50 102 ALA A C 1
ATOM 757 O O . ALA A 1 102 ? -15.206 5.805 5.856 1.00 97.50 102 ALA A O 1
ATOM 758 N N . TYR A 1 103 ? -13.544 4.522 6.672 1.00 97.56 103 TYR A N 1
ATOM 759 C CA . TYR A 1 103 ? -13.199 3.874 5.398 1.00 97.56 103 TYR A CA 1
ATOM 760 C C . TYR A 1 103 ? -13.463 2.363 5.342 1.00 97.56 103 TYR A C 1
ATOM 762 O O . TYR A 1 103 ? -13.147 1.692 4.352 1.00 97.56 103 TYR A O 1
ATOM 770 N N . LYS A 1 104 ? -14.050 1.790 6.398 1.00 96.75 104 LYS A N 1
ATOM 771 C CA . LYS A 1 104 ? -14.638 0.450 6.321 1.00 96.75 104 LYS A CA 1
ATOM 772 C C . LYS A 1 104 ? -15.964 0.512 5.568 1.00 96.75 104 LYS A C 1
ATOM 774 O O . LYS A 1 104 ? -16.735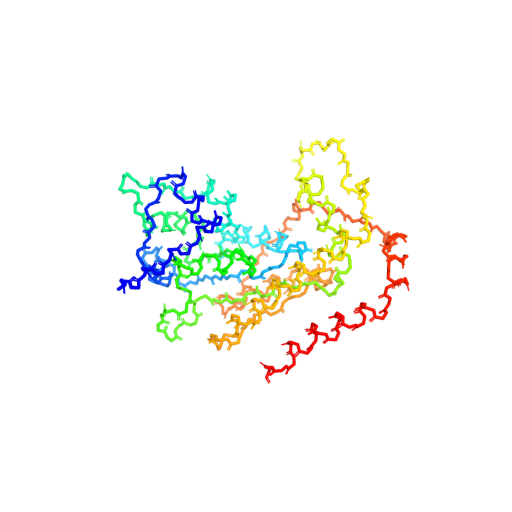 1.451 5.736 1.00 96.75 104 LYS A O 1
ATOM 779 N N . THR A 1 105 ? -16.295 -0.550 4.847 1.00 95.25 105 THR A N 1
ATOM 780 C CA . THR A 1 105 ? -17.646 -0.738 4.309 1.00 95.25 105 THR A CA 1
ATOM 781 C C . THR A 1 105 ? -18.245 -2.015 4.888 1.00 95.25 105 THR A C 1
ATOM 783 O O . THR A 1 105 ? -17.610 -3.072 4.928 1.00 95.25 105 THR A O 1
ATOM 786 N N . GLY A 1 106 ? -19.451 -1.907 5.454 1.00 91.19 106 GLY A N 1
ATOM 787 C CA . GLY A 1 106 ? -20.002 -2.957 6.310 1.00 91.19 106 GLY A CA 1
ATOM 788 C C . GLY A 1 106 ? -19.043 -3.285 7.463 1.00 91.19 106 GLY A C 1
ATOM 789 O O . GLY A 1 106 ? -18.735 -2.425 8.294 1.00 91.19 106 GLY A O 1
ATOM 790 N N . SER A 1 107 ? -18.551 -4.524 7.489 1.00 93.62 107 SER A N 1
ATOM 791 C CA . SER A 1 107 ? -17.563 -5.028 8.450 1.00 93.62 107 SER A CA 1
ATOM 792 C C . SER A 1 107 ? -16.183 -5.284 7.826 1.00 93.62 107 SER A C 1
ATOM 794 O O . SER A 1 107 ? -15.402 -6.035 8.413 1.00 93.62 107 SER A O 1
ATOM 796 N N . THR A 1 108 ? -15.896 -4.718 6.646 1.00 95.94 108 THR A N 1
ATOM 797 C CA . THR A 1 108 ? -14.635 -4.910 5.915 1.00 95.94 108 THR A CA 1
ATOM 798 C C . THR A 1 108 ? -13.784 -3.640 5.903 1.00 95.94 108 THR A C 1
ATOM 800 O O . THR A 1 108 ? -14.269 -2.598 5.470 1.00 95.94 108 THR A O 1
ATOM 803 N N . PHE A 1 109 ? -12.510 -3.714 6.306 1.00 97.44 109 PHE A N 1
ATOM 804 C CA . PHE A 1 109 ? -11.557 -2.591 6.215 1.00 97.44 109 PHE A CA 1
ATOM 805 C C . PHE A 1 109 ? -10.289 -2.951 5.422 1.00 97.44 109 PHE A C 1
ATOM 807 O O . PHE A 1 109 ? -9.487 -3.769 5.853 1.00 97.44 109 PHE A O 1
ATOM 814 N N . GLY A 1 110 ? -10.064 -2.336 4.268 1.00 97.25 110 GLY A N 1
ATOM 815 C CA . GLY A 1 110 ? -8.836 -2.531 3.493 1.00 97.25 110 GLY A CA 1
ATOM 816 C C . GLY A 1 110 ? -7.899 -1.336 3.609 1.00 97.25 110 GLY A C 1
ATOM 817 O O . GLY A 1 110 ? -8.358 -0.214 3.795 1.00 97.25 110 GLY A O 1
ATOM 818 N N . PHE A 1 111 ? -6.598 -1.543 3.429 1.00 98.00 111 PHE A N 1
ATOM 819 C CA . PHE A 1 111 ? -5.652 -0.459 3.144 1.00 98.00 111 PHE A CA 1
ATOM 820 C C . PHE A 1 111 ? -4.495 -0.964 2.284 1.00 98.00 111 PHE A C 1
ATOM 822 O O . PHE A 1 111 ? -4.304 -2.171 2.136 1.00 98.00 111 PHE A O 1
ATOM 829 N N . LYS A 1 112 ? -3.718 -0.052 1.697 1.00 97.12 112 LYS A N 1
ATOM 830 C CA . LYS A 1 112 ? -2.520 -0.402 0.920 1.00 97.12 112 LYS A CA 1
ATOM 831 C C . LYS A 1 112 ? -1.280 0.276 1.494 1.00 97.12 112 LYS A C 1
ATOM 833 O O . LYS A 1 112 ? -1.359 1.407 1.973 1.00 97.12 112 LYS A O 1
ATOM 838 N N . ILE A 1 113 ? -0.145 -0.416 1.457 1.00 95.81 113 ILE A N 1
ATOM 839 C CA . ILE A 1 113 ? 1.113 0.064 2.040 1.00 95.81 113 ILE A CA 1
ATOM 840 C C . ILE A 1 113 ? 2.313 -0.598 1.358 1.00 95.81 113 ILE A C 1
ATOM 842 O O . ILE A 1 113 ? 2.233 -1.753 0.937 1.00 95.81 113 ILE A O 1
ATOM 846 N N . ASP A 1 114 ? 3.422 0.130 1.233 1.00 94.44 114 ASP A N 1
ATOM 847 C CA . ASP A 1 114 ? 4.690 -0.445 0.782 1.00 94.44 114 ASP A CA 1
ATOM 848 C C . ASP A 1 114 ? 5.563 -0.924 1.943 1.00 94.44 114 ASP A C 1
ATOM 850 O O . ASP A 1 114 ? 5.366 -0.519 3.088 1.00 94.44 114 ASP A O 1
ATOM 854 N N . GLY A 1 115 ? 6.550 -1.771 1.642 1.00 91.56 115 GLY A N 1
ATOM 855 C CA . GLY A 1 115 ? 7.400 -2.386 2.663 1.00 91.56 115 GLY A CA 1
ATOM 856 C C . GLY A 1 115 ? 8.145 -1.387 3.555 1.00 91.56 115 GLY A C 1
ATOM 857 O O . GLY A 1 115 ? 8.263 -1.610 4.756 1.00 91.56 115 GLY A O 1
ATOM 858 N N . LEU A 1 116 ? 8.607 -0.253 3.016 1.00 90.06 116 LEU A N 1
ATOM 859 C CA . LEU A 1 116 ? 9.343 0.716 3.829 1.00 90.06 116 LEU A CA 1
ATOM 860 C C . LEU A 1 116 ? 8.397 1.418 4.808 1.00 90.06 116 LEU A C 1
ATOM 862 O O . LEU A 1 116 ? 8.693 1.500 6.000 1.00 90.06 116 LEU A O 1
ATOM 866 N N . ARG A 1 117 ? 7.229 1.857 4.331 1.00 93.12 117 ARG A N 1
ATOM 867 C CA . ARG A 1 117 ? 6.198 2.447 5.195 1.00 93.12 117 ARG A CA 1
ATOM 868 C C . ARG A 1 117 ? 5.662 1.464 6.220 1.00 93.12 117 ARG A C 1
ATOM 870 O O . ARG A 1 117 ? 5.430 1.872 7.353 1.00 93.12 117 ARG A O 1
ATOM 877 N N . LEU A 1 118 ? 5.526 0.191 5.850 1.00 93.06 118 LEU A N 1
ATOM 878 C CA . LEU A 1 118 ? 5.156 -0.873 6.776 1.00 93.06 118 LEU A CA 1
ATOM 879 C C . LEU A 1 118 ? 6.140 -0.937 7.951 1.00 93.06 118 LEU A C 1
ATOM 881 O O . LEU A 1 118 ? 5.718 -0.790 9.094 1.00 93.06 118 LEU A O 1
ATOM 885 N N . SER A 1 119 ? 7.448 -0.984 7.670 1.00 91.81 119 SER A N 1
ATOM 886 C CA . SER A 1 119 ? 8.484 -1.008 8.718 1.00 91.81 119 SER A CA 1
ATOM 887 C C . SER A 1 119 ? 8.463 0.218 9.645 1.00 91.81 119 SER A C 1
ATOM 889 O O . SER A 1 119 ? 8.897 0.157 10.796 1.00 91.81 119 SER A O 1
ATOM 891 N N . TRP A 1 120 ? 7.959 1.358 9.162 1.00 94.44 120 TRP A N 1
ATOM 892 C CA . TRP A 1 120 ? 7.818 2.571 9.964 1.00 94.44 120 TRP A CA 1
ATOM 893 C C . TRP A 1 120 ? 6.575 2.555 10.844 1.00 94.44 120 TRP A C 1
ATOM 895 O O . TRP A 1 120 ? 6.673 2.910 12.019 1.00 94.44 120 TRP A O 1
ATOM 905 N N . ILE A 1 121 ? 5.418 2.167 10.296 1.00 95.06 121 ILE A N 1
ATOM 906 C CA . ILE A 1 121 ? 4.168 2.121 11.062 1.00 95.06 121 ILE A CA 1
ATOM 907 C C . ILE A 1 121 ? 4.170 0.968 12.070 1.00 95.06 121 ILE A C 1
ATOM 909 O O . ILE A 1 121 ? 3.547 1.094 13.117 1.00 95.06 121 ILE A O 1
ATOM 913 N N . GLU A 1 122 ? 4.933 -0.101 11.828 1.00 93.12 122 GLU A N 1
ATOM 914 C CA . GLU A 1 122 ? 5.084 -1.236 12.752 1.00 93.12 122 GLU A CA 1
ATOM 915 C C . GLU A 1 122 ? 5.711 -0.872 14.101 1.00 93.12 122 GLU A C 1
ATOM 917 O O . GLU A 1 122 ? 5.502 -1.553 15.103 1.00 93.12 122 GLU A O 1
ATOM 922 N N . ARG A 1 123 ? 6.416 0.263 14.171 1.00 94.12 123 ARG A N 1
ATOM 923 C CA . ARG A 1 123 ? 6.877 0.835 15.446 1.00 94.12 123 ARG A CA 1
ATOM 924 C C . ARG A 1 123 ? 5.727 1.336 16.328 1.00 94.12 123 ARG A C 1
ATOM 926 O O . ARG A 1 123 ? 5.934 1.548 17.518 1.00 94.12 123 ARG A O 1
ATOM 933 N N . LEU A 1 124 ? 4.541 1.547 15.754 1.00 95.94 124 LEU A N 1
ATOM 934 C CA . LEU A 1 124 ? 3.363 2.122 16.414 1.00 95.94 124 LEU A CA 1
ATOM 935 C C . LEU A 1 124 ? 2.148 1.182 16.393 1.00 95.94 124 LEU A C 1
ATOM 937 O O . LEU A 1 124 ? 1.316 1.242 17.298 1.00 95.94 124 LEU A O 1
ATOM 941 N N . LEU A 1 125 ? 2.035 0.324 15.377 1.00 94.00 125 LEU A N 1
ATOM 942 C CA . LEU A 1 125 ? 0.965 -0.654 15.204 1.00 94.00 125 LEU A CA 1
ATOM 943 C C . LEU A 1 125 ? 1.535 -2.056 15.073 1.00 94.00 125 LEU A C 1
ATOM 945 O O . LEU A 1 125 ? 2.371 -2.322 14.222 1.00 94.00 125 LEU A O 1
ATOM 949 N N . ASP A 1 126 ? 1.010 -2.972 15.866 1.00 90.69 126 ASP A N 1
ATOM 950 C CA . ASP A 1 126 ? 1.346 -4.380 15.770 1.00 90.69 126 ASP A CA 1
ATOM 951 C C . ASP A 1 126 ? 0.293 -5.116 14.934 1.00 90.69 126 ASP A C 1
ATOM 953 O O . ASP A 1 126 ? -0.865 -5.256 15.343 1.00 90.69 126 ASP A O 1
ATOM 957 N N . PHE A 1 127 ? 0.704 -5.573 13.750 1.00 86.06 127 PHE A N 1
ATOM 958 C CA . PHE A 1 127 ? -0.128 -6.341 12.820 1.00 86.06 127 PHE A CA 1
ATOM 959 C C . PHE A 1 127 ? -0.104 -7.854 13.086 1.00 86.06 127 PHE A C 1
ATOM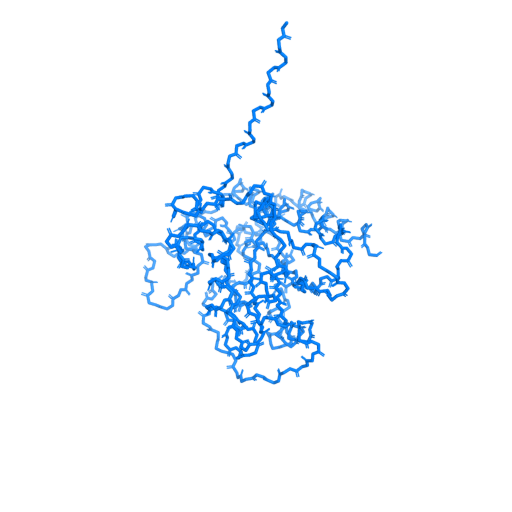 961 O O . PHE A 1 127 ? -0.839 -8.589 12.430 1.00 86.06 127 PHE A O 1
ATOM 968 N N . ASN A 1 128 ? 0.725 -8.323 14.024 1.00 75.12 128 ASN A N 1
ATOM 969 C CA . ASN A 1 128 ? 0.984 -9.740 14.271 1.00 75.12 128 ASN A CA 1
ATOM 970 C C . ASN A 1 128 ? 0.352 -10.256 15.577 1.00 75.12 128 ASN A C 1
ATOM 972 O O . ASN A 1 128 ? 0.207 -11.467 15.739 1.00 75.12 128 ASN A O 1
ATOM 976 N N . THR A 1 129 ? -0.067 -9.385 16.506 1.00 61.72 129 THR A N 1
ATOM 977 C CA . THR A 1 129 ? -0.727 -9.819 17.752 1.00 61.72 129 THR A CA 1
ATOM 978 C C . THR A 1 129 ? -2.252 -9.880 17.650 1.00 61.72 129 THR A C 1
ATOM 980 O O . THR A 1 129 ? -2.959 -8.880 17.505 1.00 61.72 129 THR A O 1
ATOM 983 N N . GLY A 1 130 ? -2.787 -11.093 17.790 1.00 50.28 130 GLY A N 1
ATOM 984 C CA . GLY A 1 130 ? -4.214 -11.383 17.921 1.00 50.28 130 GLY A CA 1
ATOM 985 C C . GLY A 1 130 ? -4.488 -12.841 17.564 1.00 50.28 130 GLY A C 1
ATOM 986 O O . GLY A 1 130 ? -4.113 -13.277 16.488 1.00 50.28 130 GLY A O 1
ATOM 987 N N . SER A 1 131 ? -5.084 -13.581 18.501 1.00 45.47 131 SER A N 1
ATOM 988 C CA . SER A 1 131 ? -5.583 -14.966 18.404 1.00 45.47 131 SER A CA 1
ATOM 989 C C . SER A 1 131 ? -5.942 -15.456 16.995 1.00 45.47 131 SER A C 1
ATOM 991 O O . SER A 1 131 ? -6.639 -14.713 16.321 1.00 45.47 131 SER A O 1
ATOM 993 N N . SER A 1 132 ? -5.543 -16.698 16.654 1.00 51.94 132 SER A N 1
ATOM 994 C CA . SER A 1 132 ? -6.031 -17.703 15.658 1.00 51.94 132 SER A CA 1
ATOM 995 C C . SER A 1 132 ? -6.792 -17.297 14.376 1.00 51.94 132 SER A C 1
ATOM 997 O O . SER A 1 132 ? -6.691 -17.987 13.360 1.00 51.94 132 SER A O 1
ATOM 999 N N . ASP A 1 133 ? -7.543 -16.209 14.392 1.00 54.62 133 ASP A N 1
ATOM 1000 C CA . ASP A 1 133 ? -8.215 -15.585 13.269 1.00 54.62 133 ASP A CA 1
ATOM 1001 C C . ASP A 1 133 ? -7.183 -14.754 12.495 1.00 54.62 133 ASP A C 1
ATOM 1003 O O . ASP A 1 133 ? -6.749 -13.693 12.937 1.00 54.62 133 ASP A O 1
ATOM 1007 N N . HIS A 1 134 ? -6.741 -15.273 11.349 1.00 56.66 134 HIS A N 1
ATOM 1008 C CA . HIS A 1 134 ? -5.672 -14.704 10.525 1.00 56.66 134 HIS A CA 1
ATOM 1009 C C . HIS A 1 134 ? -6.092 -13.361 9.918 1.00 56.66 134 HIS A C 1
ATOM 1011 O O . HIS A 1 134 ? -6.574 -13.281 8.784 1.00 56.66 134 HIS A O 1
ATOM 1017 N N . PHE A 1 135 ? -5.922 -12.305 10.705 1.00 69.94 135 PHE A N 1
ATOM 1018 C CA . PHE A 1 135 ? -6.253 -10.946 10.349 1.00 69.94 135 PHE A CA 1
ATOM 1019 C C . PHE A 1 135 ? -5.051 -10.018 10.655 1.00 69.94 135 PHE A C 1
ATOM 1021 O O . PHE A 1 135 ? -4.607 -10.019 11.801 1.00 69.94 135 PHE A O 1
ATOM 1028 N N . PRO A 1 136 ? -4.490 -9.260 9.682 1.00 86.12 136 PRO A N 1
ATOM 1029 C CA . PRO A 1 136 ? -4.979 -9.103 8.321 1.00 86.12 136 PRO A CA 1
ATOM 1030 C C . PRO A 1 136 ? -4.653 -10.192 7.302 1.00 86.12 136 PRO A C 1
ATOM 1032 O O . PRO A 1 136 ? -3.599 -10.813 7.345 1.00 86.12 136 PRO A O 1
ATOM 1035 N N . SER A 1 137 ? -5.568 -10.384 6.340 1.00 90.94 137 SER A N 1
ATOM 1036 C CA . SER A 1 137 ? -5.275 -11.096 5.091 1.00 90.94 137 SER A CA 1
ATOM 1037 C C . SER A 1 137 ? -4.364 -10.231 4.220 1.00 90.94 137 SER A C 1
ATOM 1039 O O . SER A 1 137 ? -4.566 -9.017 4.119 1.00 90.94 137 SER A O 1
ATOM 1041 N N . TRP A 1 138 ? -3.377 -10.842 3.573 1.00 93.12 138 TRP A N 1
ATOM 1042 C CA . TRP A 1 138 ? -2.369 -10.117 2.801 1.00 93.12 138 TRP A CA 1
ATOM 1043 C C . TRP A 1 138 ? -2.551 -10.353 1.310 1.00 93.12 138 TRP A C 1
ATOM 1045 O O . TRP A 1 138 ? -2.598 -11.487 0.849 1.00 93.12 138 TRP A O 1
ATOM 1055 N N . VAL A 1 139 ? -2.608 -9.269 0.547 1.00 95.50 139 VAL A N 1
ATOM 1056 C CA . VAL A 1 139 ? -2.591 -9.281 -0.915 1.00 95.50 139 VAL A CA 1
ATOM 1057 C C . VAL A 1 139 ? -1.269 -8.667 -1.356 1.00 95.50 139 VAL A C 1
ATOM 1059 O O . VAL A 1 139 ? -1.072 -7.463 -1.218 1.00 95.50 139 VAL A O 1
ATOM 1062 N N . ASP A 1 140 ? -0.357 -9.492 -1.860 1.00 95.25 140 ASP A N 1
ATOM 1063 C CA . ASP A 1 140 ? 0.987 -9.082 -2.273 1.00 95.25 140 ASP A CA 1
ATOM 1064 C C . ASP A 1 140 ? 1.001 -8.772 -3.773 1.00 95.25 140 ASP A C 1
ATOM 1066 O O . ASP A 1 140 ? 0.983 -9.675 -4.613 1.00 95.25 140 ASP A O 1
ATOM 1070 N N . MET A 1 141 ? 0.991 -7.482 -4.112 1.00 95.88 141 MET A N 1
ATOM 1071 C CA . MET A 1 141 ? 0.930 -6.988 -5.484 1.00 95.88 141 MET A CA 1
ATOM 1072 C C . MET A 1 141 ? 2.329 -6.662 -6.015 1.00 95.88 141 MET A C 1
ATOM 1074 O O . MET A 1 141 ? 2.974 -5.692 -5.605 1.00 95.88 141 MET A O 1
ATOM 1078 N N . ARG A 1 142 ? 2.774 -7.437 -7.005 1.00 94.75 142 ARG A N 1
ATOM 1079 C CA . ARG A 1 142 ? 4.085 -7.296 -7.656 1.00 94.75 142 ARG A CA 1
ATOM 1080 C C . ARG A 1 142 ? 3.930 -6.927 -9.131 1.00 94.75 142 ARG A C 1
ATOM 1082 O O . ARG A 1 142 ? 2.835 -6.902 -9.683 1.00 94.75 142 ARG A O 1
ATOM 1089 N N . ARG A 1 143 ? 5.039 -6.652 -9.811 1.00 94.94 143 ARG A N 1
ATOM 1090 C CA . ARG A 1 143 ? 5.083 -6.506 -11.273 1.00 94.94 143 ARG A CA 1
ATOM 1091 C C . ARG A 1 143 ? 6.280 -7.267 -11.819 1.00 94.94 143 ARG A C 1
ATOM 1093 O O . ARG A 1 143 ? 7.394 -7.108 -11.313 1.00 94.94 143 ARG A O 1
ATOM 1100 N N . ARG A 1 144 ? 6.060 -8.127 -12.818 1.00 93.56 144 ARG A N 1
ATOM 1101 C CA . ARG A 1 144 ? 7.126 -8.988 -13.351 1.00 93.56 144 ARG A CA 1
ATOM 1102 C C . ARG A 1 144 ? 8.178 -8.140 -14.063 1.00 93.56 144 ARG A C 1
ATOM 1104 O O . ARG A 1 144 ? 9.355 -8.245 -13.724 1.00 93.56 144 ARG A O 1
ATOM 1111 N N . ASN A 1 145 ? 7.762 -7.242 -14.963 1.00 93.69 145 ASN A N 1
ATOM 1112 C CA . ASN A 1 145 ? 8.686 -6.345 -15.668 1.00 93.69 145 ASN A CA 1
ATOM 1113 C C . ASN A 1 145 ? 9.161 -5.192 -14.756 1.00 93.69 145 ASN A C 1
ATOM 1115 O O . ASN A 1 145 ? 8.536 -4.126 -14.694 1.00 93.69 145 ASN A O 1
ATOM 1119 N N . ILE A 1 146 ? 10.283 -5.415 -14.060 1.00 95.38 146 ILE A N 1
ATOM 1120 C CA . ILE A 1 146 ? 10.856 -4.463 -13.096 1.00 95.38 146 ILE A CA 1
ATOM 1121 C C . ILE A 1 146 ? 11.427 -3.212 -13.764 1.00 95.38 146 ILE A C 1
ATOM 1123 O O . ILE A 1 146 ? 11.346 -2.131 -13.189 1.00 95.38 146 ILE A O 1
ATOM 1127 N N . VAL A 1 147 ? 11.938 -3.318 -14.994 1.00 95.31 147 VAL A N 1
ATOM 1128 C CA . VAL A 1 147 ? 12.474 -2.166 -15.736 1.00 95.31 147 VAL A CA 1
ATOM 1129 C C . VAL A 1 147 ? 11.345 -1.195 -16.063 1.00 95.31 147 VAL A C 1
ATOM 1131 O O . VAL A 1 147 ? 11.416 -0.015 -15.725 1.00 95.31 147 VAL A O 1
ATOM 1134 N N . LYS A 1 148 ? 10.239 -1.695 -16.622 1.00 92.50 148 LYS A N 1
ATOM 1135 C CA . LYS A 1 148 ? 9.068 -0.867 -16.932 1.00 92.50 148 LYS A CA 1
ATOM 1136 C C . LYS A 1 148 ? 8.399 -0.313 -15.674 1.00 92.50 148 LYS A C 1
ATOM 1138 O O . LYS A 1 148 ? 7.818 0.775 -15.712 1.00 92.50 148 LYS A O 1
ATOM 1143 N N . GLN A 1 149 ? 8.472 -1.036 -14.555 1.00 93.94 149 GLN A N 1
ATOM 1144 C CA . GLN A 1 149 ? 8.060 -0.518 -13.251 1.00 93.94 149 GLN A CA 1
ATOM 1145 C C . GLN A 1 149 ? 8.949 0.651 -12.811 1.00 93.94 149 GLN A C 1
ATOM 1147 O O . GLN A 1 149 ? 8.426 1.730 -12.536 1.00 93.94 149 GLN A O 1
ATOM 1152 N N . ALA A 1 150 ? 10.268 0.460 -12.812 1.00 94.94 150 ALA A N 1
ATOM 1153 C CA . ALA A 1 150 ? 11.263 1.439 -12.393 1.00 94.94 150 ALA A CA 1
ATOM 1154 C C . ALA A 1 150 ? 11.229 2.711 -13.249 1.00 94.94 150 ALA A C 1
ATOM 1156 O O . ALA A 1 150 ? 11.161 3.808 -12.704 1.00 94.94 150 ALA A O 1
ATOM 1157 N N . MET A 1 151 ? 11.154 2.587 -14.577 1.00 92.00 151 MET A N 1
ATOM 1158 C CA . MET A 1 151 ? 10.980 3.736 -15.474 1.00 92.00 151 MET A CA 1
ATOM 1159 C C . MET A 1 151 ? 9.693 4.503 -15.162 1.00 92.00 151 MET A C 1
ATOM 1161 O O . MET A 1 151 ? 9.695 5.731 -15.087 1.00 92.00 151 MET A O 1
ATOM 1165 N N . SER A 1 152 ? 8.583 3.792 -14.934 1.00 89.19 152 SER A N 1
ATOM 1166 C CA . SER A 1 152 ? 7.327 4.441 -14.557 1.00 89.19 152 SER A CA 1
ATOM 1167 C C . SER A 1 152 ? 7.417 5.135 -13.198 1.00 89.19 152 SER A C 1
ATOM 1169 O O . SER A 1 152 ? 6.753 6.151 -13.002 1.00 89.19 152 SER A O 1
ATOM 1171 N N . PHE A 1 153 ? 8.202 4.594 -12.269 1.00 90.19 153 PHE A N 1
ATOM 1172 C CA . PHE A 1 153 ? 8.418 5.171 -10.948 1.00 90.19 153 PHE A CA 1
ATOM 1173 C C . PHE A 1 153 ? 9.296 6.425 -11.040 1.00 90.19 153 PHE A C 1
ATOM 1175 O O . PHE A 1 153 ? 8.924 7.471 -10.511 1.00 90.19 153 PHE A O 1
ATOM 1182 N N . ALA A 1 154 ? 10.385 6.369 -11.806 1.00 90.62 154 ALA A N 1
ATOM 1183 C CA . ALA A 1 154 ? 11.269 7.502 -12.054 1.00 90.62 154 ALA A CA 1
ATOM 1184 C C . ALA A 1 154 ? 10.512 8.681 -12.691 1.00 90.62 154 ALA A C 1
ATOM 1186 O O . ALA A 1 154 ? 10.621 9.813 -12.217 1.00 90.62 154 ALA A O 1
ATOM 1187 N N . ARG A 1 155 ? 9.665 8.408 -13.697 1.00 87.81 155 ARG A N 1
ATOM 1188 C CA . ARG A 1 155 ? 8.783 9.417 -14.315 1.00 87.81 155 ARG A CA 1
ATOM 1189 C C . ARG A 1 155 ? 7.843 10.062 -13.301 1.00 87.81 155 ARG A C 1
ATOM 1191 O O . ARG A 1 155 ? 7.740 11.287 -13.264 1.00 87.81 155 ARG A O 1
ATOM 1198 N N . ALA A 1 156 ? 7.181 9.255 -12.469 1.00 84.06 156 ALA A N 1
ATOM 1199 C CA . ALA A 1 156 ? 6.241 9.751 -11.464 1.00 84.06 156 ALA A CA 1
ATOM 1200 C C . ALA A 1 156 ? 6.933 10.642 -10.421 1.00 84.06 156 ALA A C 1
ATOM 1202 O O . ALA A 1 156 ? 6.455 11.734 -10.129 1.00 84.06 156 ALA A O 1
ATOM 1203 N N . LYS A 1 157 ? 8.107 10.228 -9.925 1.00 82.69 157 LYS A N 1
ATOM 1204 C CA . LYS A 1 157 ? 8.903 11.020 -8.976 1.00 82.69 157 LYS A CA 1
ATOM 1205 C C . LYS A 1 157 ? 9.377 12.345 -9.568 1.00 82.69 157 LYS A C 1
ATOM 1207 O O . LYS A 1 157 ? 9.288 13.365 -8.897 1.00 82.69 157 LYS A O 1
ATOM 1212 N N . LYS A 1 158 ? 9.865 12.344 -10.813 1.00 80.50 158 LYS A N 1
ATOM 1213 C CA . LYS A 1 158 ? 10.404 13.552 -11.459 1.00 80.50 158 LYS A CA 1
ATOM 1214 C C . LYS A 1 158 ? 9.313 14.534 -11.904 1.00 80.50 158 LYS A C 1
ATOM 1216 O O . LYS A 1 158 ? 9.542 15.734 -11.853 1.00 80.50 158 LYS A O 1
ATOM 1221 N N . SER A 1 159 ? 8.133 14.052 -12.301 1.00 75.50 159 SER A N 1
ATOM 1222 C CA . SER A 1 159 ? 6.988 14.922 -12.641 1.00 75.50 159 SER A CA 1
ATOM 1223 C C . SER A 1 159 ? 6.133 15.342 -11.446 1.00 75.50 159 SER A C 1
ATOM 1225 O O . SER A 1 159 ? 5.333 16.263 -11.577 1.00 75.50 159 SER A O 1
ATOM 1227 N N . GLY A 1 160 ? 6.218 14.629 -10.320 1.00 71.38 160 GLY A N 1
ATOM 1228 C CA . GLY A 1 160 ? 5.236 14.724 -9.236 1.00 71.38 160 GLY A CA 1
ATOM 1229 C C . GLY A 1 160 ? 3.863 14.126 -9.584 1.00 71.38 160 GLY A C 1
ATOM 1230 O O . GLY A 1 160 ? 2.958 14.156 -8.752 1.00 71.38 160 GLY A O 1
ATOM 12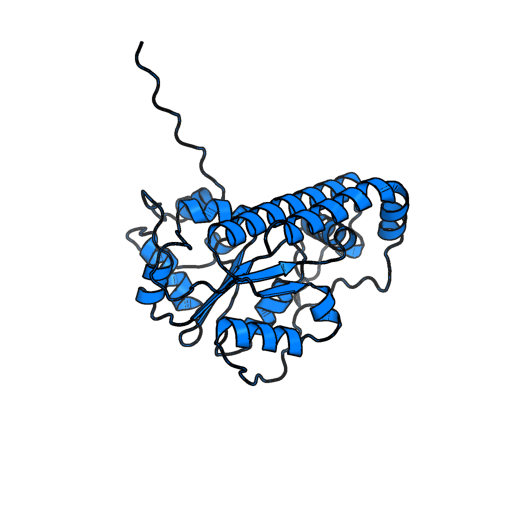31 N N . LEU A 1 161 ? 3.686 13.564 -10.788 1.00 63.81 161 LEU A N 1
ATOM 1232 C CA . LEU A 1 161 ? 2.423 12.999 -11.264 1.00 63.81 161 LEU A CA 1
ATOM 1233 C C . LEU A 1 161 ? 2.391 11.486 -11.047 1.00 63.81 161 LEU A C 1
ATOM 1235 O O . LEU A 1 161 ? 2.983 10.702 -11.791 1.00 63.81 161 LEU A O 1
ATOM 1239 N N . TRP A 1 162 ? 1.645 11.067 -10.030 1.00 62.66 162 TRP A N 1
ATOM 1240 C CA . TRP A 1 162 ? 1.510 9.657 -9.656 1.00 62.66 162 TRP A CA 1
ATOM 1241 C C . TRP A 1 162 ? 0.343 8.961 -10.370 1.00 62.66 162 TRP A C 1
ATOM 1243 O O . TRP A 1 162 ? 0.443 7.774 -10.710 1.00 62.66 162 TRP A O 1
ATOM 1253 N N . HIS A 1 163 ? -0.731 9.711 -10.649 1.00 56.12 163 HIS A N 1
ATOM 1254 C CA . HIS A 1 163 ? -1.953 9.275 -11.330 1.00 56.12 163 HIS A CA 1
ATOM 1255 C C . HIS A 1 163 ? -2.468 10.377 -12.267 1.00 56.12 163 HIS A C 1
ATOM 1257 O O . HIS A 1 163 ? -2.450 11.548 -11.900 1.00 56.12 163 HIS A O 1
ATOM 1263 N N . LEU A 1 164 ? -2.946 10.005 -13.460 1.00 51.22 164 LEU A N 1
ATOM 1264 C CA . LEU A 1 164 ? -3.750 10.891 -14.303 1.00 51.22 164 LEU A CA 1
ATOM 1265 C C . LEU A 1 164 ? -5.215 10.732 -13.880 1.00 51.22 164 LEU A C 1
ATOM 1267 O O . LEU A 1 164 ? -5.848 9.734 -14.225 1.00 51.22 164 LEU A O 1
ATOM 1271 N N . THR A 1 165 ? -5.733 11.680 -13.105 1.00 43.09 165 THR A N 1
ATOM 1272 C CA . THR A 1 165 ? -7.170 11.817 -12.832 1.00 43.09 165 THR A CA 1
ATOM 1273 C C . THR A 1 165 ? -7.808 12.711 -13.896 1.00 43.09 165 THR A C 1
ATOM 1275 O O . THR A 1 165 ? -7.182 13.658 -14.381 1.00 43.09 165 THR A O 1
ATOM 1278 N N . GLU A 1 166 ? -9.043 12.411 -14.305 1.00 36.75 166 GLU A N 1
ATOM 1279 C CA . GLU A 1 166 ? -9.770 13.280 -15.238 1.00 36.75 166 GLU A CA 1
ATOM 1280 C C . GLU A 1 166 ? -9.912 14.693 -14.648 1.00 36.75 166 GLU A C 1
ATOM 1282 O O . GLU A 1 166 ? -10.302 14.858 -13.495 1.00 36.75 166 GLU A O 1
ATOM 1287 N N . GLY A 1 167 ? -9.546 15.715 -15.430 1.00 38.09 167 GLY A N 1
ATOM 1288 C CA . GLY A 1 167 ? -9.650 17.130 -15.046 1.00 38.09 167 GLY A CA 1
ATOM 1289 C C . GLY A 1 167 ? -8.344 17.811 -14.617 1.00 38.09 167 GLY A C 1
ATOM 1290 O O . GLY A 1 167 ? -8.288 19.039 -14.627 1.00 38.09 167 GLY A O 1
ATOM 1291 N N . VAL A 1 168 ? -7.267 17.068 -14.328 1.00 42.47 168 VAL A N 1
ATOM 1292 C CA . VAL A 1 168 ? -5.949 17.666 -14.034 1.00 42.47 168 VAL A CA 1
ATOM 1293 C C . VAL A 1 168 ? -5.139 17.766 -15.326 1.00 42.47 168 VAL A C 1
ATOM 1295 O O . VAL A 1 168 ? -4.689 16.758 -15.868 1.00 42.47 168 VAL A O 1
ATOM 1298 N N . ARG A 1 169 ? -4.951 18.988 -15.842 1.00 42.56 169 ARG A N 1
ATOM 1299 C CA . ARG A 1 169 ? -4.016 19.242 -16.951 1.00 42.56 169 ARG A CA 1
ATOM 1300 C C . ARG A 1 169 ? -2.585 19.281 -16.399 1.00 42.56 169 ARG A C 1
ATOM 1302 O O . ARG A 1 169 ? -2.295 20.159 -15.589 1.00 42.56 169 ARG A O 1
ATOM 1309 N N . PRO A 1 170 ? -1.688 18.366 -16.799 1.00 51.09 170 PRO A N 1
ATOM 1310 C CA . PRO A 1 170 ? -0.295 18.424 -16.378 1.00 51.09 170 PRO A CA 1
ATOM 1311 C C . PRO A 1 170 ? 0.456 19.562 -17.089 1.00 51.09 170 PRO A C 1
ATOM 1313 O O . PRO A 1 170 ? 0.155 19.880 -18.237 1.00 51.09 170 PRO A O 1
ATOM 1316 N N . GLY A 1 171 ? 1.458 20.145 -16.420 1.00 51.12 171 GLY A N 1
ATOM 1317 C CA . GLY A 1 171 ? 2.405 21.081 -17.045 1.00 51.12 171 GLY A CA 1
ATOM 1318 C C . GLY A 1 171 ? 3.383 20.395 -18.011 1.00 51.12 171 GLY A C 1
ATOM 1319 O O . GLY A 1 171 ? 3.796 21.006 -18.988 1.00 51.12 171 GLY A O 1
ATOM 1320 N N . ILE A 1 172 ? 3.710 19.116 -17.775 1.00 51.00 172 ILE A N 1
ATOM 1321 C CA . ILE A 1 172 ? 4.477 18.246 -18.684 1.00 51.00 172 ILE A CA 1
ATOM 1322 C C . ILE A 1 172 ? 3.832 16.848 -18.652 1.00 51.00 172 ILE A C 1
ATOM 1324 O O . ILE A 1 172 ? 3.673 16.293 -17.557 1.00 51.00 172 ILE A O 1
ATOM 1328 N N . PRO A 1 173 ? 3.441 16.254 -19.793 1.00 58.16 173 PRO A N 1
ATOM 1329 C CA . PRO A 1 173 ? 3.010 14.859 -19.845 1.00 58.16 173 PRO A CA 1
ATOM 1330 C C . PRO A 1 173 ? 4.108 13.947 -19.286 1.00 58.16 173 PRO A C 1
ATOM 1332 O O . PRO A 1 173 ? 5.270 14.060 -19.662 1.00 58.16 173 PRO A O 1
ATOM 1335 N N . SER A 1 174 ? 3.783 13.013 -18.386 1.00 61.28 174 SER A N 1
ATOM 1336 C CA . SER A 1 174 ? 4.830 12.212 -17.721 1.00 61.28 174 SER A CA 1
ATOM 1337 C C . SER A 1 174 ? 5.649 11.331 -18.678 1.00 61.28 174 SER A C 1
ATOM 1339 O O . SER A 1 174 ? 6.679 10.792 -18.285 1.00 61.28 174 SER A O 1
ATOM 1341 N N . GLU A 1 175 ? 5.156 11.119 -19.901 1.00 61.25 175 GLU A N 1
ATOM 1342 C CA . GLU A 1 175 ? 5.839 10.369 -20.962 1.00 61.25 175 GLU A CA 1
ATOM 1343 C C . GLU A 1 175 ? 7.039 11.145 -21.529 1.00 61.25 175 GLU A C 1
ATOM 1345 O O . GLU A 1 175 ? 8.039 10.522 -21.881 1.00 61.25 175 GLU A O 1
ATOM 1350 N N . ASP A 1 176 ? 6.997 12.479 -21.465 1.00 64.12 176 ASP A N 1
ATOM 1351 C CA . ASP A 1 176 ? 8.054 13.389 -21.927 1.00 64.12 176 ASP A CA 1
ATOM 1352 C C . ASP A 1 176 ? 9.134 13.629 -20.859 1.00 64.12 176 ASP A C 1
ATOM 1354 O O . ASP A 1 176 ? 10.126 14.328 -21.074 1.00 64.12 176 ASP A O 1
ATOM 1358 N N . VAL A 1 177 ? 8.957 13.046 -19.671 1.00 73.12 177 VAL A N 1
ATOM 1359 C CA . VAL A 1 177 ? 9.928 13.142 -18.585 1.00 73.12 177 VAL A CA 1
ATOM 1360 C C . VAL A 1 177 ? 11.095 12.216 -18.883 1.00 73.12 177 VAL A C 1
ATOM 1362 O O . VAL A 1 177 ? 10.976 10.990 -18.814 1.00 73.12 177 VAL A O 1
ATOM 1365 N N . GLU A 1 178 ? 12.247 12.819 -19.166 1.00 79.94 178 GLU A N 1
ATOM 1366 C CA . GLU A 1 178 ? 13.479 12.082 -19.414 1.00 79.94 178 GLU A CA 1
ATOM 1367 C C . GLU A 1 178 ? 13.886 11.245 -18.191 1.00 79.94 178 GLU A C 1
ATOM 1369 O O . GLU A 1 178 ? 13.981 11.759 -17.067 1.00 79.94 178 GLU A O 1
ATOM 1374 N N . VAL A 1 179 ? 14.154 9.962 -18.437 1.00 86.38 179 VAL A N 1
ATOM 1375 C CA . VAL A 1 179 ? 14.599 8.971 -17.453 1.00 86.38 179 VAL A CA 1
ATOM 1376 C C . VAL A 1 179 ? 16.038 8.558 -17.777 1.00 86.38 179 VAL A C 1
ATOM 1378 O O . VAL A 1 179 ? 16.323 8.070 -18.877 1.00 86.38 179 VAL A O 1
ATOM 1381 N N . THR A 1 180 ? 16.945 8.732 -16.814 1.00 91.88 180 THR A N 1
ATOM 1382 C CA . THR A 1 180 ? 18.357 8.324 -16.929 1.00 91.88 180 THR A CA 1
ATOM 1383 C C . THR A 1 180 ? 18.564 6.905 -16.403 1.00 91.88 180 THR A C 1
ATOM 1385 O O . THR A 1 180 ? 17.758 6.424 -15.602 1.00 91.88 180 THR A O 1
ATOM 1388 N N . ASP A 1 181 ? 19.648 6.239 -16.793 1.00 94.75 181 ASP A N 1
ATOM 1389 C CA . ASP A 1 181 ? 19.915 4.858 -16.364 1.00 94.75 181 ASP A CA 1
ATOM 1390 C C . ASP A 1 181 ? 20.167 4.778 -14.856 1.00 94.75 181 ASP A C 1
ATOM 1392 O O . ASP A 1 181 ? 19.710 3.847 -14.194 1.00 94.75 181 ASP A O 1
ATOM 1396 N N . GLU A 1 182 ? 20.781 5.812 -14.278 1.00 95.12 182 GLU A N 1
ATOM 1397 C CA . GLU A 1 182 ? 20.957 5.957 -12.832 1.00 95.12 182 GLU A CA 1
ATOM 1398 C C . GLU A 1 182 ? 19.606 6.044 -12.123 1.00 95.12 182 GLU A C 1
ATOM 1400 O O . GLU A 1 182 ? 19.425 5.454 -11.057 1.00 95.12 182 GLU A O 1
ATOM 1405 N N . SER A 1 183 ? 18.640 6.764 -12.705 1.00 94.12 183 SER A N 1
ATOM 1406 C CA . SER A 1 183 ? 17.295 6.844 -12.137 1.00 94.12 183 SER A CA 1
ATOM 1407 C C . SER A 1 183 ? 16.561 5.504 -12.230 1.00 94.12 183 SER A C 1
ATOM 1409 O O . SER A 1 183 ? 15.927 5.108 -11.258 1.00 94.12 183 SER A O 1
ATOM 1411 N N . ILE A 1 184 ? 16.712 4.751 -13.328 1.00 95.75 184 ILE A N 1
ATOM 1412 C CA . ILE A 1 184 ? 16.123 3.409 -13.459 1.00 95.75 184 ILE A CA 1
ATOM 1413 C C . ILE A 1 184 ? 16.721 2.479 -12.404 1.00 95.75 184 ILE A C 1
ATOM 1415 O O . ILE A 1 184 ? 15.975 1.840 -11.666 1.00 95.75 184 ILE A O 1
ATOM 1419 N N . TRP A 1 185 ? 18.049 2.442 -12.276 1.00 97.56 185 TRP A N 1
ATOM 1420 C CA . TRP A 1 185 ? 18.721 1.602 -11.287 1.00 97.56 185 TRP A CA 1
ATOM 1421 C C . TRP A 1 185 ? 18.340 1.952 -9.852 1.00 97.56 185 TRP A C 1
ATOM 1423 O O . TRP A 1 185 ? 18.035 1.053 -9.069 1.00 97.56 185 TRP A O 1
ATOM 1433 N N . ARG A 1 186 ? 18.271 3.246 -9.523 1.00 95.88 186 ARG A N 1
ATOM 1434 C CA . ARG A 1 186 ? 17.812 3.710 -8.209 1.00 95.88 186 ARG A CA 1
ATOM 1435 C C . ARG A 1 186 ? 16.412 3.194 -7.885 1.00 95.88 186 ARG A C 1
ATOM 1437 O O . ARG A 1 186 ? 16.164 2.765 -6.759 1.00 95.88 186 ARG A O 1
ATOM 1444 N N . GLU A 1 187 ? 15.502 3.226 -8.856 1.00 95.94 187 GLU A N 1
ATOM 1445 C CA . GLU A 1 187 ? 14.137 2.744 -8.652 1.00 95.94 187 GLU A CA 1
ATOM 1446 C C . GLU A 1 187 ? 14.045 1.212 -8.619 1.00 95.94 187 GLU A C 1
ATOM 1448 O O . GLU A 1 187 ? 13.280 0.685 -7.815 1.00 95.94 187 GLU A O 1
ATOM 1453 N N . ILE A 1 188 ? 14.858 0.483 -9.396 1.00 97.06 188 ILE A N 1
ATOM 1454 C CA . ILE A 1 188 ? 14.985 -0.982 -9.274 1.00 97.06 188 ILE A CA 1
ATOM 1455 C C . ILE A 1 188 ? 15.414 -1.353 -7.850 1.00 97.06 188 ILE A C 1
ATOM 1457 O O . ILE A 1 188 ? 14.774 -2.189 -7.216 1.00 97.06 188 ILE A O 1
ATOM 1461 N N . GLU A 1 189 ? 16.450 -0.705 -7.316 1.00 95.31 189 GLU A N 1
ATOM 1462 C CA . GLU A 1 189 ? 16.916 -0.957 -5.951 1.00 95.31 189 GLU A CA 1
ATOM 1463 C C . GLU A 1 189 ? 15.851 -0.623 -4.901 1.00 95.31 189 GLU A C 1
ATOM 1465 O O . GLU A 1 189 ? 15.678 -1.370 -3.939 1.00 95.31 189 GLU A O 1
ATOM 1470 N N . ALA A 1 190 ? 15.121 0.483 -5.072 1.00 93.12 190 ALA A N 1
ATOM 1471 C CA . ALA A 1 190 ? 14.038 0.860 -4.167 1.00 93.12 190 ALA A CA 1
ATOM 1472 C C . ALA A 1 190 ? 12.905 -0.179 -4.167 1.00 93.12 190 ALA A C 1
ATOM 1474 O O . ALA A 1 190 ? 12.430 -0.567 -3.098 1.00 93.12 190 ALA A O 1
ATOM 1475 N N . ILE A 1 191 ? 12.511 -0.666 -5.350 1.00 95.31 191 ILE A N 1
ATOM 1476 C CA . ILE A 1 191 ? 11.525 -1.742 -5.500 1.00 95.31 191 ILE A CA 1
ATOM 1477 C C . ILE A 1 191 ? 12.030 -3.002 -4.796 1.00 95.31 191 ILE A C 1
ATOM 1479 O O . ILE A 1 191 ? 11.327 -3.525 -3.941 1.00 95.31 191 ILE A O 1
ATOM 1483 N N . MET A 1 192 ? 13.259 -3.443 -5.076 1.00 94.44 192 MET A N 1
ATOM 1484 C CA . MET A 1 192 ? 13.828 -4.653 -4.473 1.00 94.44 192 MET A CA 1
ATOM 1485 C C . MET A 1 192 ? 13.926 -4.572 -2.947 1.00 94.44 192 MET A C 1
ATOM 1487 O O . MET A 1 192 ? 13.595 -5.537 -2.267 1.00 94.44 192 MET A O 1
ATOM 1491 N N . ARG A 1 193 ? 14.344 -3.429 -2.386 1.00 91.81 193 ARG A N 1
ATOM 1492 C CA . ARG A 1 193 ? 14.375 -3.235 -0.925 1.00 91.81 193 ARG A CA 1
ATOM 1493 C C . ARG A 1 193 ? 12.978 -3.370 -0.321 1.00 91.81 193 ARG A C 1
ATOM 1495 O O . ARG A 1 193 ? 12.823 -4.036 0.695 1.00 91.81 193 ARG A O 1
ATOM 1502 N N . SER A 1 194 ? 11.970 -2.771 -0.955 1.00 92.31 194 SER A N 1
ATOM 1503 C CA . SER A 1 194 ? 10.577 -2.875 -0.511 1.00 92.31 194 SER A CA 1
ATOM 1504 C C . SER A 1 194 ? 10.054 -4.315 -0.606 1.00 92.31 194 SER A C 1
ATOM 1506 O O . SER A 1 194 ? 9.480 -4.817 0.356 1.00 92.31 194 SER A O 1
ATOM 1508 N N . GLU A 1 195 ? 10.333 -5.004 -1.718 1.00 93.00 195 GLU A N 1
ATOM 1509 C CA . GLU A 1 195 ? 10.013 -6.421 -1.927 1.00 93.00 195 GLU A CA 1
ATOM 1510 C C . GLU A 1 195 ? 10.615 -7.315 -0.829 1.00 93.00 195 GLU A C 1
ATOM 1512 O O . GLU A 1 195 ? 9.901 -8.131 -0.256 1.00 93.00 195 GLU A O 1
ATOM 1517 N N . ILE A 1 196 ? 11.890 -7.109 -0.476 1.00 91.12 196 ILE A N 1
ATOM 1518 C CA . ILE A 1 196 ? 12.577 -7.864 0.585 1.00 91.12 196 ILE A CA 1
ATOM 1519 C C . ILE A 1 196 ? 11.916 -7.649 1.949 1.00 91.12 196 ILE A C 1
ATOM 1521 O O . ILE A 1 196 ? 11.721 -8.614 2.683 1.00 91.12 196 ILE A O 1
ATOM 1525 N N . VAL A 1 197 ? 11.570 -6.406 2.302 1.00 89.62 197 VAL A N 1
ATOM 1526 C CA . VAL A 1 197 ? 10.904 -6.120 3.584 1.00 89.62 197 VAL A CA 1
ATOM 1527 C C . VAL A 1 197 ? 9.555 -6.838 3.665 1.00 89.62 197 VAL A C 1
ATOM 1529 O O . VAL A 1 197 ? 9.262 -7.469 4.677 1.00 89.62 197 VAL A O 1
ATOM 1532 N N . LEU A 1 198 ? 8.770 -6.809 2.585 1.00 90.50 198 LEU A N 1
ATOM 1533 C CA . LEU A 1 198 ? 7.491 -7.520 2.519 1.00 90.50 198 LEU A CA 1
ATOM 1534 C C . LEU A 1 198 ? 7.674 -9.043 2.603 1.00 90.50 198 LEU A C 1
ATOM 1536 O O . LEU A 1 198 ? 6.958 -9.711 3.343 1.00 90.50 198 LEU A O 1
ATOM 1540 N N . ASP A 1 199 ? 8.661 -9.603 1.901 1.00 88.88 199 ASP A N 1
ATOM 1541 C CA . ASP A 1 199 ? 8.928 -11.045 1.935 1.00 88.88 199 ASP A CA 1
ATOM 1542 C C . ASP A 1 199 ? 9.379 -11.515 3.332 1.00 88.88 199 ASP A C 1
ATOM 1544 O O . ASP A 1 199 ? 8.972 -12.588 3.792 1.00 88.88 199 ASP A O 1
ATOM 1548 N N . LEU A 1 200 ? 10.175 -10.705 4.041 1.00 86.00 200 LEU A N 1
ATOM 1549 C CA . LEU A 1 200 ? 10.546 -10.961 5.436 1.00 86.00 200 LEU A CA 1
ATOM 1550 C C . LEU A 1 200 ? 9.328 -10.923 6.359 1.00 86.00 200 LEU A C 1
ATOM 1552 O O . LEU A 1 200 ? 9.197 -11.814 7.200 1.00 86.00 200 LEU A O 1
ATOM 1556 N N . GLN A 1 201 ? 8.430 -9.955 6.161 1.00 83.94 201 GLN A N 1
ATOM 1557 C CA . GLN A 1 201 ? 7.197 -9.854 6.933 1.00 83.94 201 GLN A CA 1
ATOM 1558 C C . GLN A 1 201 ? 6.331 -11.104 6.772 1.00 83.94 201 GLN A C 1
ATOM 1560 O O . GLN A 1 201 ? 5.944 -11.716 7.763 1.00 83.94 201 GLN A O 1
ATOM 1565 N N . HIS A 1 202 ? 6.065 -11.522 5.532 1.00 83.81 202 HIS A N 1
ATOM 1566 C CA . HIS A 1 202 ? 5.242 -12.703 5.259 1.00 83.81 202 HIS A CA 1
ATOM 1567 C C . HIS A 1 202 ? 5.860 -13.987 5.823 1.00 83.81 202 HIS A C 1
ATOM 1569 O O . HIS A 1 202 ? 5.161 -14.824 6.389 1.00 83.81 202 HIS A O 1
ATOM 1575 N N . SER A 1 203 ? 7.185 -14.126 5.710 1.00 78.94 203 SER A N 1
ATOM 1576 C CA . SER A 1 203 ? 7.900 -15.292 6.237 1.00 78.94 203 SER A CA 1
ATOM 1577 C C . SER A 1 203 ? 7.856 -15.372 7.765 1.00 78.94 203 SER A C 1
ATOM 1579 O O . SER A 1 203 ? 7.791 -16.464 8.320 1.00 78.94 203 SER A O 1
ATOM 1581 N N . GLY A 1 204 ? 7.959 -14.227 8.448 1.00 68.56 204 GLY A N 1
ATOM 1582 C CA . GLY A 1 204 ? 8.036 -14.162 9.908 1.00 68.56 204 GLY A CA 1
ATOM 1583 C C . GLY A 1 204 ? 6.699 -14.399 10.610 1.00 68.56 204 GLY A C 1
ATOM 1584 O O . GLY A 1 204 ? 6.688 -14.796 11.772 1.00 68.56 204 GLY A O 1
ATOM 1585 N N . SER A 1 205 ? 5.583 -14.184 9.911 1.00 66.00 205 SER A N 1
ATOM 1586 C CA . SER A 1 205 ? 4.229 -14.236 10.470 1.00 66.00 205 SER A CA 1
ATOM 1587 C C . SER A 1 205 ? 3.462 -15.529 10.157 1.00 66.00 205 SER A C 1
ATOM 1589 O O . SER A 1 205 ? 2.338 -15.692 10.629 1.00 66.00 205 SER A O 1
ATOM 1591 N N . GLY A 1 206 ? 4.027 -16.439 9.350 1.00 66.25 206 GLY A N 1
ATOM 1592 C CA . GLY A 1 206 ? 3.343 -17.663 8.900 1.00 66.25 206 GLY A CA 1
ATOM 1593 C C . GLY A 1 206 ? 2.113 -17.396 8.019 1.00 66.25 206 GLY A C 1
ATOM 1594 O O . GLY A 1 206 ? 1.277 -18.278 7.828 1.00 66.25 206 GLY A O 1
ATOM 1595 N N . GLN A 1 207 ? 1.973 -16.174 7.503 1.00 71.81 207 GLN A N 1
ATOM 1596 C CA . GLN A 1 207 ? 0.845 -15.768 6.673 1.00 71.81 207 GLN A CA 1
ATOM 1597 C C . GLN A 1 207 ? 1.042 -16.243 5.231 1.00 71.81 207 GLN A C 1
ATOM 1599 O O . GLN A 1 207 ? 2.143 -16.188 4.689 1.00 71.81 207 GLN A O 1
ATOM 1604 N N . ASN A 1 208 ? -0.049 -16.655 4.582 1.00 80.94 208 ASN A N 1
ATOM 1605 C CA . ASN A 1 208 ? -0.051 -17.027 3.169 1.00 80.94 208 ASN A CA 1
ATOM 1606 C C . ASN A 1 208 ? -0.665 -15.892 2.327 1.00 80.94 208 ASN A C 1
ATOM 1608 O O . ASN A 1 208 ? -1.894 -15.844 2.186 1.00 80.94 208 ASN A O 1
ATOM 1612 N N . PRO A 1 209 ? 0.138 -14.935 1.823 1.00 90.25 209 PRO A N 1
ATOM 1613 C CA . PRO A 1 209 ? -0.389 -13.823 1.049 1.00 90.25 209 PRO A CA 1
ATOM 1614 C C . PRO A 1 209 ? -0.948 -14.298 -0.299 1.00 90.25 209 PRO A C 1
ATOM 1616 O O . PRO A 1 209 ? -0.326 -15.091 -1.009 1.00 90.25 209 PRO A O 1
ATOM 1619 N N . LEU A 1 210 ? -2.084 -13.740 -0.724 1.00 94.00 210 LEU A N 1
ATOM 1620 C CA . LEU A 1 210 ? -2.507 -13.832 -2.117 1.00 94.00 210 LEU A CA 1
ATOM 1621 C C . LEU A 1 210 ? -1.537 -13.025 -2.981 1.00 94.00 210 LEU A C 1
ATOM 1623 O O . LEU A 1 210 ? -1.632 -11.799 -3.067 1.00 94.00 210 LEU A O 1
ATOM 1627 N N . ARG A 1 211 ? -0.624 -13.720 -3.658 1.00 93.50 211 ARG A N 1
ATOM 1628 C CA . ARG A 1 211 ? 0.297 -13.093 -4.604 1.00 93.50 211 ARG A CA 1
ATOM 1629 C C . ARG A 1 211 ? -0.393 -12.804 -5.935 1.00 93.50 211 ARG A C 1
ATOM 1631 O O . ARG A 1 211 ? -0.924 -13.698 -6.602 1.00 93.50 211 ARG A O 1
ATOM 1638 N N . LEU A 1 212 ? -0.346 -11.539 -6.324 1.00 95.38 212 LEU A N 1
ATOM 1639 C CA . LEU A 1 212 ? -0.821 -11.021 -7.596 1.00 95.38 212 LEU A CA 1
ATOM 1640 C C . LEU A 1 212 ? 0.343 -10.387 -8.342 1.00 95.38 212 LEU A C 1
ATOM 1642 O O . LEU A 1 212 ? 1.256 -9.816 -7.741 1.00 95.38 212 LEU A O 1
ATOM 1646 N N . VAL A 1 213 ? 0.285 -10.428 -9.668 1.00 94.31 213 VAL A N 1
ATOM 1647 C CA . VAL A 1 213 ? 1.176 -9.607 -10.478 1.00 94.31 213 VAL A CA 1
ATOM 1648 C C . VAL A 1 213 ? 0.394 -8.668 -11.378 1.00 94.31 213 VAL A C 1
ATOM 1650 O O . VAL A 1 213 ? -0.709 -8.964 -11.830 1.00 94.31 213 VAL A O 1
ATOM 1653 N N . TYR A 1 214 ? 1.003 -7.530 -11.680 1.00 94.56 214 TYR A N 1
ATOM 1654 C CA . TYR A 1 214 ? 0.467 -6.521 -12.578 1.00 94.56 214 TYR A CA 1
ATOM 1655 C C . TYR A 1 214 ? 0.003 -7.090 -13.917 1.00 94.56 214 TYR A C 1
ATOM 1657 O O . TYR A 1 214 ? -1.017 -6.669 -14.451 1.00 94.56 214 TYR A O 1
ATOM 1665 N N . GLU A 1 215 ? 0.759 -8.032 -14.468 1.00 92.88 215 GLU A N 1
ATOM 1666 C CA . GLU A 1 215 ? 0.466 -8.643 -15.756 1.00 92.88 215 GLU A CA 1
ATOM 1667 C C . GLU A 1 215 ? -0.850 -9.440 -15.741 1.00 92.88 215 GLU A C 1
ATOM 1669 O O . GLU A 1 215 ? -1.527 -9.472 -16.763 1.00 92.88 215 GLU A O 1
ATOM 1674 N N . ASP A 1 216 ? -1.282 -9.966 -14.589 1.00 91.06 216 ASP A N 1
ATOM 1675 C CA . ASP A 1 216 ? -2.588 -10.627 -14.453 1.00 91.06 216 ASP A CA 1
ATOM 1676 C C . ASP A 1 216 ? -3.736 -9.607 -14.618 1.00 91.06 216 ASP A C 1
ATOM 1678 O O . ASP A 1 216 ? -4.794 -9.937 -15.146 1.00 91.06 216 ASP A O 1
ATOM 1682 N N . LEU A 1 217 ? -3.517 -8.331 -14.252 1.00 89.94 217 LEU A N 1
ATOM 1683 C CA . LEU A 1 217 ? -4.481 -7.246 -14.501 1.00 89.94 217 LEU A CA 1
ATOM 1684 C C . LEU A 1 217 ? -4.642 -6.927 -15.991 1.00 89.94 217 LEU A C 1
ATOM 1686 O O . LEU A 1 217 ? -5.615 -6.281 -16.375 1.00 89.94 217 LEU A O 1
ATOM 1690 N N . LEU A 1 218 ? -3.640 -7.258 -16.809 1.00 86.75 218 LEU A N 1
ATOM 1691 C CA . LEU A 1 218 ? -3.690 -7.035 -18.253 1.00 86.75 218 LEU A CA 1
ATOM 1692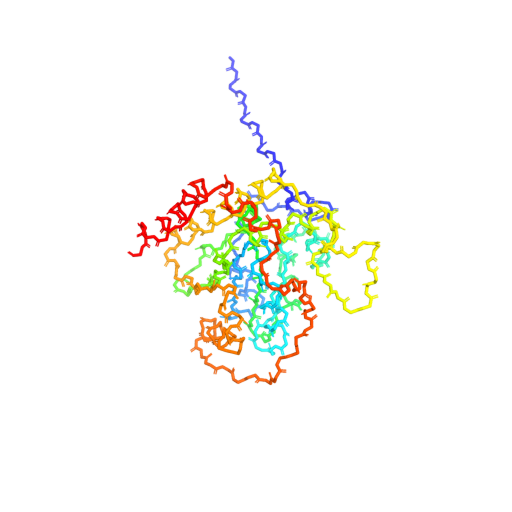 C C . LEU A 1 218 ? -4.467 -8.140 -18.960 1.00 86.75 218 LEU A C 1
ATOM 1694 O O . LEU A 1 218 ? -5.046 -7.873 -20.008 1.00 86.75 218 LEU A O 1
ATOM 1698 N N . ASP A 1 219 ? -4.455 -9.338 -18.382 1.00 88.81 219 ASP A N 1
ATOM 1699 C CA . ASP A 1 219 ? -5.159 -10.506 -18.892 1.00 88.81 219 ASP A CA 1
ATOM 1700 C C . ASP A 1 219 ? -6.634 -10.485 -18.472 1.00 88.81 219 ASP A C 1
ATOM 1702 O O . ASP A 1 219 ? -7.528 -10.419 -19.315 1.00 88.81 219 ASP A O 1
ATOM 1706 N N . SER A 1 220 ? -6.911 -10.436 -17.162 1.00 90.38 220 SER A N 1
ATOM 1707 C CA . SER A 1 220 ? -8.283 -10.384 -16.658 1.00 90.38 220 SER A CA 1
ATOM 1708 C C . SER A 1 220 ? -8.411 -9.654 -15.322 1.00 90.38 220 SER A C 1
ATOM 1710 O O . SER A 1 220 ? -8.127 -10.171 -14.240 1.00 90.38 220 SER A O 1
ATOM 1712 N N . ARG A 1 221 ? -8.931 -8.428 -15.399 1.00 92.31 221 ARG A N 1
ATOM 1713 C CA . ARG A 1 221 ? -9.222 -7.571 -14.242 1.00 92.31 221 ARG A CA 1
ATOM 1714 C C . ARG A 1 221 ? -10.255 -8.179 -13.299 1.00 92.31 221 ARG A C 1
ATOM 1716 O O . ARG A 1 221 ? -10.035 -8.197 -12.089 1.00 92.31 221 ARG A O 1
ATOM 1723 N N . ASP A 1 222 ? -11.338 -8.714 -13.852 1.00 92.38 222 ASP A N 1
ATOM 1724 C CA . ASP A 1 222 ? -12.434 -9.274 -13.061 1.00 92.38 222 ASP A CA 1
ATOM 1725 C C . ASP A 1 222 ? -11.981 -10.517 -12.293 1.00 92.38 222 ASP A C 1
ATOM 1727 O O . ASP A 1 222 ? -12.269 -10.650 -11.105 1.00 92.38 222 ASP A O 1
ATOM 1731 N N . GLN A 1 223 ? -11.188 -11.392 -12.924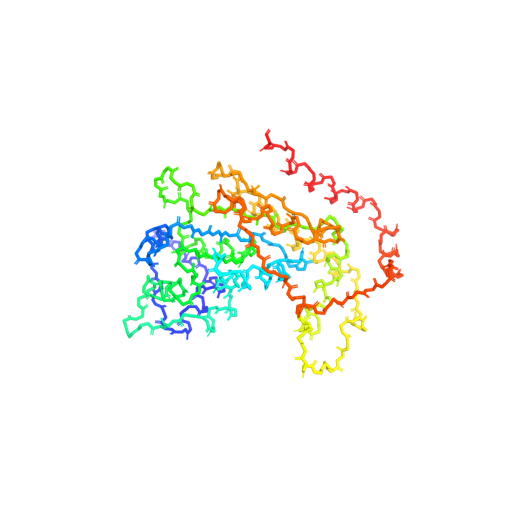 1.00 92.88 223 GLN A N 1
ATOM 1732 C CA . GLN A 1 223 ? -10.619 -12.556 -12.239 1.00 92.88 223 GLN A CA 1
ATOM 1733 C C . GLN A 1 223 ? -9.717 -12.153 -11.072 1.00 92.88 223 GLN A C 1
ATOM 1735 O O . GLN A 1 223 ? -9.753 -12.791 -10.019 1.00 92.88 223 GLN A O 1
ATOM 1740 N N . VAL A 1 224 ? -8.927 -11.088 -11.220 1.00 95.44 224 VAL A N 1
ATOM 1741 C CA . VAL A 1 224 ? -8.087 -10.593 -10.125 1.00 95.44 224 VAL A CA 1
ATOM 1742 C C . VAL A 1 224 ? -8.942 -10.088 -8.964 1.00 95.44 224 VAL A C 1
ATOM 1744 O O . VAL A 1 224 ? -8.671 -10.444 -7.816 1.00 95.44 224 VAL A O 1
ATOM 1747 N N . ILE A 1 225 ? -10.005 -9.332 -9.243 1.00 95.69 225 ILE A N 1
ATOM 1748 C CA . ILE A 1 225 ? -10.939 -8.873 -8.209 1.00 95.69 225 ILE A CA 1
ATOM 1749 C C . ILE A 1 225 ? -11.597 -10.070 -7.512 1.00 95.69 225 ILE A C 1
ATOM 1751 O O . ILE A 1 225 ? -11.600 -10.124 -6.283 1.00 95.69 225 ILE A O 1
ATOM 1755 N N . PHE A 1 226 ? -12.078 -11.070 -8.258 1.00 95.31 226 PHE A N 1
ATOM 1756 C CA . PHE A 1 226 ? -12.665 -12.278 -7.671 1.00 95.31 226 PHE A CA 1
ATOM 1757 C C . PHE A 1 226 ? -11.693 -13.023 -6.754 1.00 95.31 226 PHE A C 1
ATOM 1759 O O . PHE A 1 226 ? -12.085 -13.430 -5.660 1.00 95.31 226 PHE A O 1
ATOM 1766 N N . ARG A 1 227 ? -10.422 -13.165 -7.156 1.00 95.62 227 ARG A N 1
ATOM 1767 C CA . ARG A 1 227 ? -9.377 -13.786 -6.324 1.00 95.62 227 ARG A CA 1
ATOM 1768 C C . ARG A 1 227 ? -9.186 -13.026 -5.012 1.00 95.62 227 ARG A C 1
ATOM 1770 O O . ARG A 1 227 ? -9.116 -13.659 -3.961 1.00 95.62 227 ARG A O 1
ATOM 1777 N N . VAL A 1 228 ? -9.142 -11.692 -5.063 1.00 96.06 228 VAL A N 1
ATOM 1778 C CA . VAL A 1 228 ? -9.014 -10.852 -3.861 1.00 96.06 228 VAL A CA 1
ATOM 1779 C C . VAL A 1 228 ? -10.234 -10.990 -2.959 1.00 96.06 228 VAL A C 1
ATOM 1781 O O . VAL A 1 228 ? -10.074 -11.273 -1.776 1.00 96.06 228 VAL A O 1
ATOM 1784 N N . LEU A 1 229 ? -11.447 -10.852 -3.497 1.00 94.88 229 LEU A N 1
ATOM 1785 C CA . LEU A 1 229 ? -12.676 -10.976 -2.708 1.00 94.88 229 LEU A CA 1
ATOM 1786 C C . LEU A 1 229 ? -12.792 -12.356 -2.062 1.00 94.88 229 LEU A C 1
ATOM 1788 O O . LEU A 1 229 ? -13.099 -12.445 -0.877 1.00 94.88 229 LEU A O 1
ATOM 1792 N N . HIS A 1 230 ? -12.482 -13.423 -2.800 1.00 94.38 230 HIS A N 1
ATOM 1793 C CA . HIS A 1 230 ? -12.464 -14.773 -2.249 1.00 94.38 230 HIS A CA 1
ATOM 1794 C C . HIS A 1 230 ? -11.433 -14.917 -1.125 1.00 94.38 230 HIS A C 1
ATOM 1796 O O . HIS A 1 230 ? -11.756 -15.457 -0.073 1.00 94.38 230 HIS A O 1
ATOM 1802 N N . HIS A 1 231 ? -10.216 -14.403 -1.314 1.00 93.38 231 HIS A N 1
ATOM 1803 C CA . HIS A 1 231 ? -9.162 -14.470 -0.302 1.00 93.38 231 HIS A CA 1
ATOM 1804 C C . HIS A 1 231 ? -9.515 -13.692 0.976 1.00 93.38 231 HIS A C 1
ATOM 1806 O O . HIS A 1 231 ? -9.318 -14.197 2.076 1.00 93.38 231 HIS A O 1
ATOM 1812 N N . VAL A 1 232 ? -10.072 -12.487 0.838 1.00 92.31 232 VAL A N 1
ATOM 1813 C CA . VAL A 1 232 ? -10.385 -11.594 1.964 1.00 92.31 232 VAL A CA 1
ATOM 1814 C C . VAL A 1 232 ? -11.683 -11.993 2.668 1.00 92.31 232 VAL A C 1
ATOM 1816 O O . VAL A 1 232 ? -11.764 -12.008 3.895 1.00 92.31 232 VAL A O 1
ATOM 1819 N N . LEU A 1 233 ? -12.731 -12.295 1.902 1.00 91.44 233 LEU A N 1
ATOM 1820 C CA . LEU A 1 233 ? -14.074 -12.539 2.432 1.00 91.44 233 LEU A CA 1
ATOM 1821 C C . LEU A 1 233 ? -14.361 -14.028 2.654 1.00 91.44 233 LEU A C 1
ATOM 1823 O O . LEU A 1 233 ? -15.352 -14.354 3.307 1.00 91.44 233 LEU A O 1
ATOM 1827 N N . GLY A 1 234 ? -13.524 -14.925 2.124 1.00 90.56 234 GLY A N 1
ATOM 1828 C CA . GLY A 1 234 ? -13.741 -16.375 2.138 1.00 90.56 234 GLY A CA 1
ATOM 1829 C C . GLY A 1 234 ? -14.827 -16.846 1.166 1.00 90.56 234 GLY A C 1
ATOM 1830 O O . GLY A 1 234 ? -15.298 -17.974 1.277 1.00 90.56 234 GLY A O 1
ATOM 1831 N N . ARG A 1 235 ? -15.285 -15.978 0.255 1.00 89.19 235 ARG A N 1
ATOM 1832 C CA . ARG A 1 235 ? -16.348 -16.274 -0.716 1.00 89.19 235 ARG A CA 1
ATOM 1833 C C . ARG A 1 235 ? -16.273 -15.362 -1.931 1.00 89.19 235 ARG A C 1
ATOM 1835 O O . ARG A 1 235 ? -15.796 -14.233 -1.842 1.00 89.19 235 ARG A O 1
ATOM 1842 N N . ILE A 1 236 ? -16.811 -15.833 -3.050 1.00 83.25 236 ILE A N 1
ATOM 1843 C CA . ILE A 1 236 ? -17.013 -15.007 -4.240 1.00 83.25 236 ILE A CA 1
ATOM 1844 C C . ILE A 1 236 ? -18.243 -14.126 -4.008 1.00 83.25 236 ILE A C 1
ATOM 1846 O O . ILE A 1 236 ? -19.316 -14.622 -3.666 1.00 83.25 236 ILE A O 1
ATOM 1850 N N . VAL A 1 237 ? -18.078 -12.819 -4.191 1.00 85.88 237 VAL A N 1
ATOM 1851 C CA . VAL A 1 237 ? -19.172 -11.847 -4.157 1.00 85.88 237 VAL A CA 1
ATOM 1852 C C . VAL A 1 237 ? -19.328 -11.290 -5.571 1.00 85.88 237 VAL A C 1
ATOM 1854 O O . VAL A 1 237 ? -18.341 -10.786 -6.112 1.00 85.88 237 VAL A O 1
ATOM 1857 N N . PRO A 1 238 ? -20.514 -11.401 -6.195 1.00 85.19 238 PRO A N 1
ATOM 1858 C CA . PRO A 1 238 ? -20.783 -10.730 -7.458 1.00 85.19 238 PRO A CA 1
ATOM 1859 C C . PRO A 1 238 ? -20.619 -9.219 -7.294 1.00 85.19 238 PRO A C 1
ATOM 1861 O O . PRO A 1 238 ? -21.052 -8.652 -6.291 1.00 85.19 238 PRO A O 1
ATOM 1864 N N . PHE A 1 239 ? -20.017 -8.572 -8.282 1.00 87.06 239 PHE A N 1
ATOM 1865 C CA . PHE A 1 239 ? -19.915 -7.121 -8.350 1.00 87.06 239 PHE A CA 1
ATOM 1866 C C . PHE A 1 239 ? -20.428 -6.641 -9.704 1.00 87.06 239 PHE A C 1
ATOM 1868 O O . PHE A 1 239 ? -20.364 -7.361 -10.703 1.00 87.06 239 PHE A O 1
ATOM 1875 N N . GLU A 1 240 ? -20.979 -5.431 -9.720 1.00 87.56 240 GLU A N 1
ATOM 1876 C CA . GLU A 1 240 ? -21.326 -4.751 -10.962 1.00 87.56 240 GLU A CA 1
ATOM 1877 C C . GLU A 1 240 ? -20.063 -4.370 -11.734 1.00 87.56 240 GLU A C 1
ATOM 1879 O O . GLU A 1 240 ? -18.953 -4.405 -11.209 1.00 87.56 240 GLU A O 1
ATOM 1884 N N . LYS A 1 241 ? -20.222 -3.983 -12.998 1.00 87.38 241 LYS A N 1
ATOM 1885 C CA . LYS A 1 241 ? -19.094 -3.581 -13.836 1.00 87.38 241 LYS A CA 1
ATOM 1886 C C . LYS A 1 241 ? -18.277 -2.471 -13.161 1.00 87.38 241 LYS A C 1
ATOM 1888 O O . LYS A 1 241 ? -18.788 -1.383 -12.921 1.00 87.38 241 LYS A O 1
ATOM 1893 N N . ILE A 1 242 ? -16.991 -2.735 -12.941 1.00 88.56 242 ILE A N 1
ATOM 1894 C CA . ILE A 1 242 ? -16.056 -1.755 -12.388 1.00 88.56 242 ILE A CA 1
ATOM 1895 C C . ILE A 1 242 ? -15.725 -0.697 -13.436 1.00 88.56 242 ILE A C 1
ATOM 1897 O O . ILE A 1 242 ? -15.303 -1.004 -14.556 1.00 88.56 242 ILE A O 1
ATOM 1901 N N . GLU A 1 243 ? -15.860 0.565 -13.050 1.00 84.81 243 GLU A N 1
ATOM 1902 C CA . GLU A 1 243 ? -15.396 1.684 -13.851 1.00 84.81 243 GLU A CA 1
ATOM 1903 C C . GLU A 1 243 ? -13.876 1.810 -13.729 1.00 84.81 243 GLU A C 1
ATOM 1905 O O . GLU A 1 243 ? -13.326 2.027 -12.642 1.00 84.81 243 GLU A O 1
ATOM 1910 N N . ASP A 1 244 ? -13.173 1.712 -14.859 1.00 78.50 244 ASP A N 1
ATOM 1911 C CA . ASP A 1 244 ? -11.750 2.031 -14.896 1.00 78.50 244 ASP A CA 1
ATOM 1912 C C . ASP A 1 244 ? -11.558 3.546 -14.912 1.00 78.50 244 ASP A C 1
ATOM 1914 O O . ASP A 1 244 ? -11.504 4.188 -15.960 1.00 78.50 244 ASP A O 1
ATOM 1918 N N . ARG A 1 245 ? -11.433 4.114 -13.715 1.00 70.19 245 ARG A N 1
ATOM 1919 C CA . ARG A 1 245 ? -11.127 5.535 -13.522 1.00 70.19 245 ARG A CA 1
ATOM 1920 C C . ARG A 1 245 ? -9.628 5.830 -13.578 1.00 70.19 245 ARG A C 1
ATOM 1922 O O . ARG A 1 245 ? -9.215 6.968 -13.363 1.00 70.19 245 ARG A O 1
ATOM 1929 N N . THR A 1 246 ? -8.791 4.830 -13.859 1.00 64.12 246 THR A N 1
ATOM 1930 C CA . THR A 1 246 ? -7.349 5.030 -13.997 1.00 64.12 246 THR A CA 1
ATOM 1931 C C . THR A 1 246 ? -6.982 5.168 -15.470 1.00 64.12 246 THR A C 1
ATOM 1933 O O . THR A 1 246 ? -6.940 4.194 -16.218 1.00 64.12 246 THR A O 1
ATOM 1936 N N . ARG A 1 247 ? -6.653 6.385 -15.924 1.00 54.78 247 ARG A N 1
ATOM 1937 C CA . ARG A 1 247 ? -6.027 6.519 -17.244 1.00 54.78 247 ARG A CA 1
ATOM 1938 C C . ARG A 1 247 ? -4.589 6.041 -17.168 1.00 54.78 247 ARG A C 1
ATOM 1940 O O . ARG A 1 247 ? -3.751 6.565 -16.430 1.00 54.78 247 ARG A O 1
ATOM 1947 N N . LYS A 1 248 ? -4.313 4.999 -17.940 1.00 55.12 248 LYS A N 1
ATOM 1948 C CA . LYS A 1 248 ? -2.986 4.425 -18.071 1.00 55.12 248 LYS A CA 1
ATOM 1949 C C . LYS A 1 248 ? -2.086 5.403 -18.828 1.00 55.12 248 LYS A C 1
ATOM 1951 O O . LYS A 1 248 ? -2.441 5.874 -19.901 1.00 55.12 248 LYS A O 1
ATOM 1956 N N . LEU A 1 249 ? -0.892 5.629 -18.291 1.00 50.69 249 LEU A N 1
ATOM 1957 C CA . LEU A 1 249 ? 0.272 6.087 -19.052 1.00 50.69 249 LEU A CA 1
ATOM 1958 C C . LEU A 1 249 ? 0.770 4.888 -19.861 1.00 50.69 249 LEU A C 1
ATOM 1960 O O . LEU A 1 249 ? 1.646 4.140 -19.416 1.00 50.69 249 LEU A O 1
ATOM 1964 N N . GLN A 1 250 ? 0.057 4.549 -20.929 1.00 47.62 250 GLN A N 1
ATOM 1965 C CA . GLN A 1 250 ? 0.331 3.352 -21.708 1.00 47.62 250 GLN A CA 1
ATOM 1966 C C . GLN A 1 250 ? 1.195 3.738 -22.902 1.00 47.62 250 GLN A C 1
ATOM 1968 O O . GLN A 1 250 ? 0.673 4.168 -23.924 1.00 47.62 250 GLN A O 1
ATOM 1973 N N . SER A 1 251 ? 2.501 3.476 -22.822 1.00 49.56 251 SER A N 1
ATOM 1974 C CA . SER A 1 251 ? 3.289 3.358 -24.045 1.00 49.56 251 SER A CA 1
ATOM 1975 C C . SER A 1 251 ? 2.825 2.100 -24.792 1.00 49.56 251 SER A C 1
ATOM 1977 O O . SER A 1 251 ? 2.830 0.988 -24.242 1.00 49.56 251 SER A O 1
ATOM 1979 N N . LYS A 1 252 ? 2.354 2.264 -26.034 1.00 53.69 252 LYS A N 1
ATOM 1980 C CA . LYS A 1 252 ? 2.157 1.138 -26.953 1.00 53.69 252 LYS A CA 1
ATOM 1981 C C . LYS A 1 252 ? 3.542 0.579 -27.287 1.00 53.69 252 LYS A C 1
ATOM 1983 O O . LYS A 1 252 ? 4.342 1.262 -27.912 1.00 53.69 252 LYS A O 1
ATOM 1988 N N . GLY A 1 253 ? 3.819 -0.649 -26.853 1.00 65.38 253 GLY A N 1
ATOM 1989 C CA . GLY A 1 253 ? 5.090 -1.330 -27.112 1.00 65.38 253 GLY A CA 1
ATOM 1990 C C . GLY A 1 253 ? 6.182 -1.085 -26.066 1.00 65.38 253 GLY A C 1
ATOM 1991 O O . GLY A 1 253 ? 5.939 -0.560 -24.970 1.00 65.38 253 GLY A O 1
ATOM 1992 N N . MET A 1 254 ? 7.381 -1.566 -26.394 1.00 70.19 254 MET A N 1
ATOM 1993 C CA . MET A 1 254 ? 8.583 -1.353 -25.595 1.00 70.19 254 MET A CA 1
ATOM 1994 C C . MET A 1 254 ? 9.161 0.013 -25.960 1.00 70.19 254 MET A C 1
ATOM 1996 O O . MET A 1 254 ? 9.360 0.317 -27.134 1.00 70.19 254 MET A O 1
ATOM 2000 N N . ASP A 1 255 ? 9.368 0.849 -24.951 1.00 79.50 255 ASP A N 1
ATOM 2001 C CA . ASP A 1 255 ? 9.976 2.167 -25.119 1.00 79.50 255 ASP A CA 1
ATOM 2002 C C . ASP A 1 255 ? 11.407 1.988 -25.677 1.00 79.50 255 ASP A C 1
ATOM 2004 O O . ASP A 1 255 ? 12.139 1.149 -25.150 1.00 79.50 255 ASP A O 1
ATOM 2008 N N . PRO A 1 256 ? 11.855 2.723 -26.715 1.00 86.31 256 PRO A N 1
ATOM 2009 C CA . PRO A 1 256 ? 13.231 2.617 -27.211 1.00 86.31 256 PRO A CA 1
ATOM 2010 C C . PRO A 1 256 ? 14.294 2.771 -26.114 1.00 86.31 256 PRO A C 1
ATOM 2012 O O . PRO A 1 256 ? 15.352 2.140 -26.179 1.00 86.31 256 PRO A O 1
ATOM 2015 N N . ARG A 1 257 ? 14.010 3.558 -25.066 1.00 87.44 257 ARG A N 1
ATOM 2016 C CA . ARG A 1 257 ? 14.867 3.662 -23.879 1.00 87.44 257 ARG A CA 1
ATOM 2017 C C . ARG A 1 257 ? 14.845 2.389 -23.036 1.00 87.44 257 ARG A C 1
ATOM 2019 O O . ARG A 1 257 ? 15.901 1.993 -22.557 1.00 87.44 257 ARG A O 1
ATOM 2026 N N . GLU A 1 258 ? 13.684 1.748 -22.880 1.00 90.31 258 GLU A N 1
ATOM 2027 C CA . GLU A 1 258 ? 13.547 0.440 -22.215 1.00 90.31 258 GLU A CA 1
ATOM 2028 C C . GLU A 1 258 ? 14.364 -0.622 -22.962 1.00 90.31 258 GLU A C 1
ATOM 2030 O O . GLU A 1 258 ? 15.127 -1.347 -22.330 1.00 90.31 258 GLU A O 1
ATOM 2035 N N . ILE A 1 259 ? 14.274 -0.664 -24.300 1.00 91.56 259 ILE A N 1
ATOM 2036 C CA . ILE A 1 259 ? 15.057 -1.588 -25.139 1.00 91.56 259 ILE A CA 1
ATOM 2037 C C . ILE A 1 259 ? 16.554 -1.368 -24.919 1.00 91.56 259 ILE A C 1
ATOM 2039 O O . ILE A 1 259 ? 17.272 -2.316 -24.600 1.00 91.56 259 ILE A O 1
ATOM 2043 N N . ARG A 1 260 ? 17.021 -0.118 -25.060 1.00 93.81 260 ARG A N 1
ATOM 2044 C CA . ARG A 1 260 ? 18.439 0.226 -24.905 1.00 93.81 260 ARG A CA 1
ATOM 2045 C C . ARG A 1 260 ? 18.957 -0.137 -23.515 1.00 93.81 260 ARG A C 1
ATOM 2047 O O . ARG A 1 260 ? 19.958 -0.837 -23.410 1.00 93.81 260 ARG A O 1
ATOM 2054 N N . PHE A 1 261 ? 18.239 0.272 -22.468 1.00 95.50 261 PHE A N 1
ATOM 2055 C CA . PHE A 1 261 ? 18.614 -0.034 -21.090 1.00 95.50 261 PHE A CA 1
ATOM 2056 C C . PHE A 1 261 ? 18.721 -1.544 -20.866 1.00 95.50 261 PHE A C 1
ATOM 2058 O O . PHE A 1 261 ? 19.719 -2.006 -20.320 1.00 95.50 261 PHE A O 1
ATOM 2065 N N . CYS A 1 262 ? 17.733 -2.321 -21.322 1.00 96.06 262 CYS A N 1
ATOM 2066 C CA . CYS A 1 262 ? 17.750 -3.777 -21.200 1.00 96.06 262 CYS A CA 1
ATOM 2067 C C . CYS A 1 262 ? 18.943 -4.413 -21.925 1.00 96.06 262 CYS A C 1
ATOM 2069 O O . CYS A 1 262 ? 19.587 -5.291 -21.354 1.00 96.06 262 CYS A O 1
ATOM 2071 N N . ALA A 1 263 ? 19.249 -3.969 -23.148 1.00 96.31 263 ALA A N 1
ATOM 2072 C CA . ALA A 1 263 ? 20.360 -4.497 -23.936 1.00 96.31 263 ALA A CA 1
ATOM 2073 C C . ALA A 1 263 ? 21.722 -4.214 -23.279 1.00 96.31 263 ALA A C 1
ATOM 2075 O O . ALA A 1 263 ? 22.543 -5.116 -23.145 1.00 96.31 263 ALA A O 1
ATOM 2076 N N . GLU A 1 264 ? 21.936 -2.984 -22.810 1.00 97.38 264 GLU A N 1
ATOM 2077 C CA . GLU A 1 264 ? 23.194 -2.555 -22.182 1.00 97.38 264 GLU A CA 1
ATOM 2078 C C . GLU A 1 264 ? 23.418 -3.183 -20.796 1.00 97.38 264 GLU A C 1
ATOM 2080 O O . GLU A 1 264 ? 24.550 -3.277 -20.328 1.00 97.38 264 GLU A O 1
ATOM 2085 N N . ASN A 1 265 ? 22.349 -3.623 -20.126 1.00 97.75 265 ASN A N 1
ATOM 2086 C CA . ASN A 1 265 ? 22.385 -4.053 -18.727 1.00 97.75 265 ASN A CA 1
ATOM 2087 C C . ASN A 1 265 ? 21.974 -5.519 -18.510 1.00 97.75 265 ASN A C 1
ATOM 2089 O O . ASN A 1 265 ? 21.672 -5.908 -17.376 1.00 97.75 265 ASN A O 1
ATOM 2093 N N . ILE A 1 266 ? 21.947 -6.334 -19.567 1.00 96.62 266 ILE A N 1
ATOM 2094 C CA . ILE A 1 266 ? 21.331 -7.669 -19.551 1.00 96.62 266 ILE A CA 1
ATOM 2095 C C . ILE A 1 266 ? 21.854 -8.575 -18.423 1.00 96.62 266 ILE A C 1
ATOM 2097 O O . ILE A 1 266 ? 21.059 -9.173 -17.700 1.00 96.62 266 ILE A O 1
ATOM 2101 N N . GLU A 1 267 ? 23.168 -8.598 -18.184 1.00 97.44 267 GLU A N 1
ATOM 2102 C CA . GLU A 1 267 ? 23.787 -9.431 -17.142 1.00 97.44 267 GLU A CA 1
ATOM 2103 C C . GLU A 1 267 ? 23.416 -8.980 -15.724 1.00 97.44 267 GLU A C 1
ATOM 2105 O O . GLU A 1 267 ? 23.078 -9.787 -14.848 1.00 97.44 267 GLU A O 1
ATOM 2110 N N . ARG A 1 268 ? 23.415 -7.662 -15.488 1.00 97.25 268 ARG A N 1
ATOM 2111 C CA . ARG A 1 268 ? 23.031 -7.095 -14.190 1.00 97.25 268 ARG A CA 1
ATOM 2112 C C . ARG A 1 268 ? 21.542 -7.313 -13.927 1.00 97.25 268 ARG A C 1
ATOM 2114 O O . ARG A 1 268 ? 21.164 -7.663 -12.810 1.00 97.25 268 ARG A O 1
ATOM 2121 N N . LEU A 1 269 ? 20.701 -7.177 -14.953 1.00 97.25 269 LEU A N 1
ATOM 2122 C CA . LEU A 1 269 ? 19.272 -7.479 -14.873 1.00 97.25 269 LEU A CA 1
ATOM 2123 C C . LEU A 1 269 ? 19.016 -8.965 -14.612 1.00 97.25 269 LEU A C 1
ATOM 2125 O O . LEU A 1 269 ? 18.170 -9.292 -13.782 1.00 97.25 269 LEU A O 1
ATOM 2129 N N . ALA A 1 270 ? 19.773 -9.869 -15.236 1.00 95.75 270 ALA A N 1
ATOM 2130 C CA . ALA A 1 270 ? 19.675 -11.299 -14.957 1.00 95.75 270 ALA A CA 1
ATOM 2131 C C . ALA A 1 270 ? 19.959 -11.607 -13.476 1.00 95.75 270 ALA A C 1
ATOM 2133 O O . ALA A 1 270 ? 19.250 -12.410 -12.868 1.00 95.75 270 ALA A O 1
ATOM 2134 N N . SER A 1 271 ? 20.934 -10.924 -12.865 1.00 94.94 271 SER A N 1
ATOM 2135 C CA . SER A 1 271 ? 21.190 -11.024 -11.421 1.00 94.94 271 SER A CA 1
ATOM 2136 C C . SER A 1 271 ? 19.996 -10.558 -10.580 1.00 94.94 271 SER A C 1
ATOM 2138 O O . SER A 1 271 ? 19.564 -11.273 -9.675 1.00 94.94 271 SER A O 1
ATOM 2140 N N . VAL A 1 272 ? 19.393 -9.416 -10.932 1.00 95.19 272 VAL A N 1
ATOM 2141 C CA . VAL A 1 272 ? 18.179 -8.902 -10.274 1.00 95.19 272 VAL A CA 1
ATOM 2142 C C . VAL A 1 272 ? 17.037 -9.917 -10.334 1.00 95.19 272 VAL A C 1
ATOM 2144 O O . VAL A 1 272 ? 16.418 -10.212 -9.312 1.00 95.19 272 VAL A O 1
ATOM 2147 N N . TYR A 1 273 ? 16.760 -10.490 -11.507 1.00 93.50 273 TYR A N 1
ATOM 2148 C CA . TYR A 1 273 ? 15.689 -11.478 -11.658 1.00 93.50 273 TYR A CA 1
ATOM 2149 C C . TYR A 1 273 ? 15.966 -12.774 -10.889 1.00 93.50 273 TYR A C 1
ATOM 2151 O O . TYR A 1 273 ? 15.046 -13.319 -10.270 1.00 93.50 273 TYR A O 1
ATOM 2159 N N . ARG A 1 274 ? 17.223 -13.243 -10.860 1.00 92.06 274 ARG A N 1
ATOM 2160 C CA . ARG A 1 274 ? 17.619 -14.391 -10.029 1.00 92.06 274 ARG A CA 1
ATOM 2161 C C . ARG A 1 274 ? 17.362 -14.115 -8.554 1.00 92.06 274 ARG A C 1
ATOM 2163 O O . ARG A 1 274 ? 16.716 -14.932 -7.909 1.00 92.06 274 ARG A O 1
ATOM 2170 N N . GLN A 1 275 ? 17.775 -12.951 -8.052 1.00 89.50 275 GLN A N 1
ATOM 2171 C CA . GLN A 1 275 ? 17.567 -12.573 -6.655 1.00 89.50 275 GLN A CA 1
ATOM 2172 C C . GLN A 1 275 ? 16.077 -12.520 -6.286 1.00 89.50 275 GLN A C 1
ATOM 2174 O O . GLN A 1 275 ? 15.675 -13.075 -5.265 1.00 89.50 275 GLN A O 1
ATOM 2179 N N . ARG A 1 276 ? 15.237 -11.920 -7.141 1.00 88.19 276 ARG A N 1
ATOM 2180 C CA . ARG A 1 276 ? 13.777 -11.867 -6.926 1.00 88.19 276 ARG A CA 1
ATOM 2181 C C . ARG A 1 276 ? 13.140 -13.257 -6.890 1.00 88.19 276 ARG A C 1
ATOM 2183 O O . ARG A 1 276 ? 12.206 -13.485 -6.130 1.00 88.19 276 ARG A O 1
ATOM 2190 N N . THR A 1 277 ? 13.661 -14.192 -7.682 1.00 79.62 277 THR A N 1
ATOM 2191 C CA . THR A 1 277 ? 13.165 -15.574 -7.722 1.00 79.62 277 THR A CA 1
ATOM 2192 C C . THR A 1 277 ? 13.661 -16.387 -6.524 1.00 79.62 277 THR A C 1
ATOM 2194 O O . THR A 1 277 ? 12.886 -17.128 -5.929 1.00 79.62 277 THR A O 1
ATOM 2197 N N . SER A 1 278 ? 14.921 -16.225 -6.105 1.00 66.44 278 SER A N 1
ATOM 2198 C CA . SER A 1 278 ? 15.465 -16.936 -4.941 1.00 66.44 278 SER A CA 1
ATOM 2199 C C . SER A 1 278 ? 14.773 -16.540 -3.640 1.00 66.44 278 SER A C 1
ATOM 2201 O O . SER A 1 278 ? 14.498 -17.408 -2.818 1.00 66.44 278 SER A O 1
ATOM 2203 N N . THR A 1 279 ? 14.408 -15.264 -3.471 1.00 59.88 279 THR A N 1
ATOM 2204 C CA . THR A 1 279 ? 13.606 -14.833 -2.314 1.00 59.88 279 THR A CA 1
ATOM 2205 C C . THR A 1 279 ? 12.224 -15.496 -2.311 1.00 59.88 279 THR A C 1
ATOM 2207 O O . THR A 1 279 ? 11.694 -15.794 -1.246 1.00 59.88 279 THR A O 1
ATOM 2210 N N . ALA A 1 280 ? 11.667 -15.802 -3.489 1.00 54.19 280 ALA A N 1
ATOM 2211 C CA . ALA A 1 280 ? 10.392 -16.503 -3.620 1.00 54.19 280 ALA A CA 1
ATOM 2212 C C . ALA A 1 280 ? 10.481 -18.029 -3.395 1.00 54.19 280 ALA A C 1
ATOM 2214 O O . ALA A 1 280 ? 9.475 -18.619 -3.021 1.00 54.19 280 ALA A O 1
ATOM 2215 N N . ILE A 1 281 ? 11.645 -18.661 -3.617 1.00 42.50 281 ILE A N 1
ATOM 2216 C CA . ILE A 1 281 ? 11.829 -20.129 -3.536 1.00 42.50 281 ILE A CA 1
ATOM 2217 C C . ILE A 1 281 ? 12.355 -20.593 -2.172 1.00 42.50 281 ILE A C 1
ATOM 2219 O O . ILE A 1 281 ? 12.065 -21.705 -1.752 1.00 42.50 281 ILE A O 1
ATOM 2223 N N . VAL A 1 282 ? 13.109 -19.770 -1.439 1.00 35.66 282 VAL A N 1
ATOM 2224 C CA . VAL A 1 282 ? 13.746 -20.216 -0.181 1.00 35.66 282 VAL A CA 1
ATOM 2225 C C . VAL A 1 282 ? 12.730 -20.490 0.947 1.00 35.66 282 VAL A C 1
ATOM 2227 O O . VAL A 1 282 ? 13.122 -20.985 2.001 1.00 35.66 282 VAL A O 1
ATOM 2230 N N . ARG A 1 283 ? 11.436 -20.178 0.774 1.00 42.78 283 ARG A N 1
ATOM 2231 C CA . ARG A 1 283 ? 10.437 -20.234 1.860 1.00 42.78 283 ARG A CA 1
ATOM 2232 C C . ARG A 1 283 ? 9.012 -20.614 1.418 1.00 42.78 283 ARG A C 1
ATOM 2234 O O . ARG A 1 283 ? 8.055 -20.102 1.994 1.00 42.78 283 ARG A O 1
ATOM 2241 N N . SER A 1 284 ? 8.875 -21.469 0.400 1.00 33.22 284 SER A N 1
ATOM 2242 C CA . SER A 1 284 ? 7.622 -22.196 0.110 1.00 33.22 284 SER A CA 1
ATOM 2243 C C . SER A 1 284 ? 7.614 -23.558 0.786 1.00 33.22 284 SER A C 1
ATOM 2245 O O . SER A 1 284 ? 8.623 -24.272 0.578 1.00 33.22 284 SER A O 1
#

Secondary structure (DSSP, 8-state):
-PPPPPPPPPPPHHHHHHHHTT-B--SS-EEHHHHHHHTT-SEEEEEEE-TTSSHHHHHHHHTTSTTS---B-TTSTTHHHHSSPPPTT-BHHHHHHHHHHHH-BTTEEEEEEEHHHHHHHTTTEESS-SSSS--SEEEEEE-S-HHHHHHHHHHHHHHS-S-B-TT---SS-TTSS---HHHHHHHHHHHHHHHHHHHHHHHHHT---EEEETTHHHH-HHHHHHHHHHHHHSS----PPPP---B----SS--HHHHHHHHHTHHHHHHHHHHHHHHHHTT-

pLDDT: mean 85.45, std 16.3, range [33.22, 98.25]

Foldseek 3Di:
DDPPDPDDPDADLLSVLLVVVLADFDPFADEPVVLLVVLQAPFEAEAAEDAQQCVVLLQLQQLQFLQAWRAEACLDSVNSNPAFDQDPVSYPSNRVSRRQNVTHRPRYYHYYDFLVSVVNCCRHHPQQDDPDPNPPAYAYRAALPLLVSQLLVLLCVVQVPRFDFPPDDGPDDSVPDDDDLVSSVVSSVSRVVRLLSVLVVCLVRVHDHNYDGSVVCVVDVVVVSQSVCCRGVVDGDDDDDGDRRTDDPDDPDQDPVNVVSCVVCVVVVVVSSVVSVCSVPVRD

Radius of gyration: 19.93 Å; chains: 1; bounding box: 54×43×61 Å